Protein AF-A0A8H3QBR6-F1 (afdb_monomer_lite)

Structure (mmCIF, N/CA/C/O backbone):
data_AF-A0A8H3QBR6-F1
#
_entry.id   AF-A0A8H3QBR6-F1
#
loop_
_atom_site.group_PDB
_atom_site.id
_atom_site.type_symbol
_atom_site.label_atom_id
_atom_site.label_alt_id
_atom_site.label_comp_id
_atom_site.label_asym_id
_atom_site.label_entity_id
_atom_site.label_seq_id
_atom_site.pdbx_PDB_ins_code
_atom_site.Cartn_x
_atom_site.Cartn_y
_atom_site.Cartn_z
_atom_site.occupancy
_atom_site.B_iso_or_equiv
_atom_site.auth_seq_id
_atom_site.auth_comp_id
_atom_site.auth_asym_id
_atom_site.auth_atom_id
_atom_site.pdbx_PDB_model_num
ATOM 1 N N . MET A 1 1 ? -6.433 -36.106 26.233 1.00 42.03 1 MET A N 1
ATOM 2 C CA . MET A 1 1 ? -6.037 -35.364 25.011 1.00 42.03 1 MET A CA 1
ATOM 3 C C . MET A 1 1 ? -5.853 -33.899 25.382 1.00 42.03 1 MET A C 1
ATOM 5 O O . MET A 1 1 ? -6.768 -33.343 25.969 1.00 42.03 1 MET A O 1
ATOM 9 N N . LYS A 1 2 ? -4.685 -33.292 25.120 1.00 35.25 2 LYS A N 1
ATOM 10 C CA . LYS A 1 2 ? -4.469 -31.854 25.372 1.00 35.25 2 LYS A CA 1
ATOM 11 C C . LYS A 1 2 ? -5.246 -31.029 24.323 1.00 35.25 2 LYS A C 1
ATOM 13 O O . LYS A 1 2 ? -5.039 -31.299 23.138 1.00 35.25 2 LYS A O 1
ATOM 18 N N . PRO A 1 3 ? -6.096 -30.058 24.707 1.00 47.84 3 PRO A N 1
ATOM 19 C CA . PRO A 1 3 ? -6.925 -29.274 23.772 1.00 47.84 3 PRO A CA 1
ATOM 20 C C . PRO A 1 3 ? -6.110 -28.419 22.788 1.00 47.84 3 PRO A C 1
ATOM 22 O O . PRO A 1 3 ? -6.563 -28.087 21.699 1.00 47.84 3 PRO A O 1
ATOM 25 N N . GLU A 1 4 ? -4.867 -28.119 23.156 1.00 52.44 4 GLU A N 1
ATOM 26 C CA . GLU A 1 4 ? -3.963 -27.174 22.494 1.00 52.44 4 GLU A CA 1
ATOM 27 C C . GLU A 1 4 ? -3.587 -27.551 21.049 1.00 52.44 4 GLU A C 1
ATOM 29 O O . GLU A 1 4 ? -3.123 -26.701 20.294 1.00 52.44 4 GLU A O 1
ATOM 34 N N . ARG A 1 5 ? -3.780 -28.810 20.629 1.00 48.19 5 ARG A N 1
ATOM 35 C CA . ARG A 1 5 ? -3.284 -29.314 19.334 1.00 48.19 5 ARG A CA 1
ATOM 36 C C . ARG A 1 5 ? -4.227 -29.124 18.140 1.00 48.19 5 ARG A C 1
ATOM 38 O O . ARG A 1 5 ? -3.801 -29.408 17.027 1.00 48.19 5 ARG A O 1
ATOM 45 N N . ASN A 1 6 ? -5.456 -28.639 18.343 1.00 48.47 6 ASN A N 1
ATOM 46 C CA . ASN A 1 6 ? -6.459 -28.511 17.270 1.00 48.47 6 ASN A CA 1
ATOM 47 C C . ASN A 1 6 ? -6.945 -27.079 16.990 1.00 48.47 6 ASN A C 1
ATOM 49 O O . ASN A 1 6 ? -7.859 -26.893 16.188 1.00 48.47 6 ASN A O 1
ATOM 53 N N . HIS A 1 7 ? -6.342 -26.061 17.603 1.00 47.75 7 HIS A N 1
ATOM 54 C CA . HIS A 1 7 ? -6.677 -24.674 17.285 1.00 47.75 7 HIS A CA 1
ATOM 55 C C . HIS A 1 7 ? -6.044 -24.277 15.948 1.00 47.75 7 HIS A C 1
ATOM 57 O O . HIS A 1 7 ? -4.831 -24.413 15.760 1.00 47.75 7 HIS A O 1
ATOM 63 N N . LYS A 1 8 ? -6.842 -23.764 14.999 1.00 58.16 8 LYS A N 1
ATOM 64 C CA . LYS A 1 8 ? -6.269 -23.126 13.807 1.00 58.16 8 LYS A CA 1
ATOM 65 C C . LYS A 1 8 ? -5.420 -21.949 14.298 1.00 58.16 8 LYS A C 1
ATOM 67 O O . LYS A 1 8 ? -5.782 -21.292 15.266 1.00 58.16 8 LYS A O 1
ATOM 72 N N . LYS A 1 9 ? -4.290 -21.649 13.646 1.00 58.19 9 LYS A N 1
ATOM 73 C CA . LYS A 1 9 ? -3.346 -20.596 14.101 1.00 58.19 9 LYS A CA 1
ATOM 74 C C . LYS A 1 9 ? -4.013 -19.239 14.389 1.00 58.19 9 LYS A C 1
ATOM 76 O O . LYS A 1 9 ? -3.534 -18.496 15.238 1.00 58.19 9 LYS A O 1
ATOM 81 N N . LEU A 1 10 ? -5.112 -18.929 13.701 1.00 60.00 10 LEU A N 1
ATOM 82 C CA . LEU A 1 10 ? -5.892 -17.712 13.932 1.00 60.00 10 LEU A CA 1
ATOM 83 C C . LEU A 1 10 ? -6.787 -17.778 15.172 1.00 60.00 10 LEU A C 1
ATOM 85 O O . LEU A 1 10 ? -6.975 -16.751 15.809 1.00 60.00 10 LEU A O 1
ATOM 89 N N . ASP A 1 11 ? -7.261 -18.961 15.565 1.00 67.31 11 ASP A N 1
ATOM 90 C CA . ASP A 1 11 ? -8.023 -19.157 16.804 1.00 67.31 11 ASP A CA 1
ATOM 91 C C . ASP A 1 11 ? -7.141 -18.880 18.027 1.00 67.31 11 ASP A C 1
ATOM 93 O O . ASP A 1 11 ? -7.614 -18.351 19.028 1.00 67.31 11 ASP A O 1
ATOM 97 N N . LEU A 1 12 ? -5.841 -19.192 17.933 1.00 75.19 12 LEU A N 1
ATOM 98 C CA . LEU A 1 12 ? -4.874 -18.860 18.977 1.00 75.19 12 LEU A CA 1
ATOM 99 C C . LEU A 1 12 ? -4.624 -17.350 19.055 1.00 75.19 12 LEU A C 1
ATOM 101 O O . LEU A 1 12 ? -4.620 -16.801 20.151 1.00 75.19 12 LEU A O 1
ATOM 105 N N . LEU A 1 13 ? -4.431 -16.673 17.917 1.00 78.69 13 LEU A N 1
ATOM 106 C CA . LEU A 1 13 ? -4.248 -15.219 17.903 1.00 78.69 13 LEU A CA 1
ATOM 107 C C . LEU A 1 13 ? -5.490 -14.506 18.452 1.00 78.69 13 LEU A C 1
ATOM 109 O O . LEU A 1 13 ? -5.362 -13.639 19.307 1.00 78.69 13 LEU A O 1
ATOM 113 N N . GLU A 1 14 ? -6.685 -14.930 18.035 1.00 80.31 14 GLU A N 1
ATOM 114 C CA . GLU A 1 14 ? -7.957 -14.457 18.591 1.00 80.31 14 GLU A CA 1
ATOM 115 C C . GLU A 1 14 ? -8.065 -14.696 20.095 1.00 80.31 14 GLU A C 1
ATOM 117 O O . GLU A 1 14 ? -8.432 -13.788 20.839 1.00 80.31 14 GLU A O 1
ATOM 122 N N . PHE A 1 15 ? -7.718 -15.900 20.554 1.00 82.69 15 PHE A N 1
ATOM 123 C CA . PHE A 1 15 ? -7.734 -16.230 21.973 1.00 82.69 15 PHE A CA 1
ATOM 124 C C . PHE A 1 15 ? -6.792 -15.328 22.774 1.00 82.69 15 PHE A C 1
ATOM 126 O O . PHE A 1 15 ? -7.208 -14.765 23.782 1.00 82.69 15 PHE A O 1
ATOM 133 N N . LEU A 1 16 ? -5.545 -15.164 22.321 1.00 81.56 16 LEU A N 1
ATOM 134 C CA . LEU A 1 16 ? -4.541 -14.339 22.994 1.00 81.56 16 LEU A CA 1
ATOM 135 C C . LEU A 1 16 ? -4.975 -12.873 23.049 1.00 81.56 16 LEU A C 1
ATOM 137 O O . LEU A 1 16 ? -4.961 -12.266 24.115 1.00 81.56 16 LEU A O 1
ATOM 141 N N . ILE A 1 17 ? -5.427 -12.329 21.919 1.00 83.88 17 ILE A N 1
ATOM 142 C CA . ILE A 1 17 ? -5.929 -10.955 21.809 1.00 83.88 17 ILE A CA 1
ATOM 143 C C . ILE A 1 17 ? -7.139 -10.747 22.731 1.00 83.88 17 ILE A C 1
ATOM 145 O O . ILE A 1 17 ? -7.245 -9.712 23.382 1.00 83.88 17 ILE A O 1
ATOM 149 N N . GLY A 1 18 ? -8.033 -11.735 22.835 1.00 82.62 18 GLY A N 1
ATOM 150 C CA . GLY A 1 18 ? -9.210 -11.689 23.706 1.00 82.62 18 GLY A CA 1
ATOM 151 C C . GLY A 1 18 ? -8.908 -11.728 25.209 1.00 82.62 18 GLY A C 1
ATOM 152 O O . GLY A 1 18 ? -9.830 -11.573 26.008 1.00 82.62 18 GLY A O 1
ATOM 153 N N . LYS A 1 19 ? -7.650 -11.951 25.607 1.00 87.50 19 LYS A N 1
ATOM 154 C CA . LYS A 1 19 ? -7.192 -11.929 27.006 1.00 87.50 19 LYS A CA 1
ATOM 155 C C . LYS A 1 19 ? -6.421 -10.663 27.381 1.00 87.50 19 LYS A C 1
ATOM 157 O O . LYS A 1 19 ? -6.006 -10.550 28.528 1.00 87.50 19 LYS A O 1
ATOM 162 N N . ILE A 1 20 ? -6.221 -9.744 26.440 1.00 89.12 20 ILE A N 1
ATOM 163 C CA . ILE A 1 20 ? -5.479 -8.499 26.646 1.00 89.12 20 ILE A CA 1
ATOM 164 C C . ILE A 1 20 ? -6.476 -7.344 26.772 1.00 89.12 20 ILE A C 1
ATOM 166 O O . ILE A 1 20 ? -7.367 -7.212 25.935 1.00 89.12 20 ILE A O 1
ATOM 170 N N . ASP A 1 21 ? -6.293 -6.484 27.777 1.00 85.81 21 ASP A N 1
ATOM 171 C CA . ASP A 1 21 ? -7.185 -5.344 28.041 1.00 85.81 21 ASP A CA 1
ATOM 172 C C . ASP A 1 21 ? -7.146 -4.292 26.917 1.00 85.81 21 ASP A C 1
ATOM 174 O O . ASP A 1 21 ? -8.185 -3.792 26.482 1.00 85.81 21 ASP A O 1
ATOM 178 N N . GLN A 1 22 ? -5.949 -4.003 26.391 1.00 88.94 22 GLN A N 1
ATOM 179 C CA . GLN A 1 22 ? -5.710 -3.070 25.281 1.00 88.94 22 GLN A CA 1
ATOM 180 C C . GLN A 1 22 ? -5.121 -3.803 24.060 1.00 88.94 22 GLN A C 1
ATOM 182 O O . GLN A 1 22 ? -3.926 -3.707 23.765 1.00 88.94 22 GLN A O 1
ATOM 187 N N . PRO A 1 23 ? -5.944 -4.574 23.327 1.00 88.94 23 PRO A N 1
ATOM 188 C CA . PRO A 1 23 ? -5.455 -5.503 22.312 1.00 88.94 23 PRO A CA 1
ATOM 189 C C . PRO A 1 23 ? -4.806 -4.822 21.102 1.00 88.94 23 PRO A C 1
ATOM 191 O O . PRO A 1 23 ? -3.885 -5.377 20.511 1.00 88.94 23 PRO A O 1
ATOM 194 N N . GLU A 1 24 ? -5.291 -3.645 20.695 1.00 88.50 24 GLU A N 1
ATOM 195 C CA . GLU A 1 24 ? -4.717 -2.909 19.560 1.00 88.50 24 GLU A CA 1
ATOM 196 C C . GLU A 1 24 ? -3.343 -2.316 19.898 1.00 88.50 24 GLU A C 1
ATOM 198 O O . GLU A 1 24 ? -2.425 -2.393 19.086 1.00 88.50 24 GLU A O 1
ATOM 203 N N . GLU A 1 25 ? -3.175 -1.788 21.111 1.00 90.19 25 GLU A N 1
ATOM 204 C CA . GLU A 1 25 ? -1.905 -1.227 21.583 1.00 90.19 25 GLU A CA 1
ATOM 205 C C . GLU A 1 25 ? -0.848 -2.322 21.744 1.00 90.19 25 GLU A C 1
ATOM 207 O O . GLU A 1 25 ? 0.256 -2.197 21.217 1.00 90.19 25 GLU A O 1
ATOM 212 N N . ALA A 1 26 ? -1.210 -3.447 22.371 1.00 90.88 26 ALA A N 1
ATOM 213 C CA . ALA A 1 26 ? -0.319 -4.599 22.492 1.00 90.88 26 ALA A CA 1
ATOM 214 C C . ALA A 1 26 ? 0.117 -5.135 21.120 1.00 90.88 26 ALA A C 1
ATOM 216 O O . ALA A 1 26 ? 1.287 -5.470 20.916 1.00 90.88 26 ALA A O 1
ATOM 217 N N . LEU A 1 27 ? -0.809 -5.179 20.158 1.00 92.81 27 LEU A N 1
ATOM 218 C CA . LEU A 1 27 ? -0.491 -5.570 18.793 1.00 92.81 27 LEU A CA 1
ATOM 219 C C . LEU A 1 27 ? 0.416 -4.545 18.101 1.00 92.81 27 LEU A C 1
ATOM 221 O O . LEU A 1 27 ? 1.357 -4.956 17.431 1.00 92.81 27 LEU A O 1
ATOM 225 N N . SER A 1 28 ? 0.185 -3.242 18.282 1.00 92.25 28 SER A N 1
ATOM 226 C CA . SER A 1 28 ? 1.068 -2.182 17.771 1.00 92.25 28 SER A CA 1
ATOM 227 C C . SER A 1 28 ? 2.504 -2.389 18.258 1.00 92.25 28 SER A C 1
ATOM 229 O O . SER A 1 28 ? 3.423 -2.430 17.442 1.00 92.25 28 SER A O 1
ATOM 231 N N . CYS A 1 29 ? 2.696 -2.627 19.560 1.00 91.25 29 CYS A N 1
ATOM 232 C CA . CYS A 1 29 ? 4.012 -2.908 20.140 1.00 91.25 29 CYS A CA 1
ATOM 233 C C . CYS A 1 29 ? 4.646 -4.180 19.552 1.00 91.25 29 CYS A C 1
ATOM 235 O O . CYS A 1 29 ? 5.837 -4.203 19.243 1.00 91.25 29 CYS A O 1
ATOM 237 N N . ALA A 1 30 ? 3.859 -5.242 19.352 1.00 92.00 30 ALA A N 1
ATOM 238 C CA . ALA A 1 30 ? 4.352 -6.469 18.728 1.00 92.00 30 ALA A CA 1
ATOM 239 C C . ALA A 1 30 ? 4.777 -6.238 17.265 1.00 92.00 30 ALA A C 1
ATOM 241 O O . ALA A 1 30 ? 5.830 -6.708 16.840 1.00 92.00 30 ALA A O 1
ATOM 242 N N . LEU A 1 31 ? 3.987 -5.493 16.490 1.00 94.38 31 LEU A N 1
ATOM 243 C CA . LEU A 1 31 ? 4.310 -5.139 15.106 1.00 94.38 31 LEU A CA 1
ATOM 244 C C . LEU A 1 31 ? 5.582 -4.282 15.025 1.00 94.38 31 LEU A C 1
ATOM 246 O O . LEU A 1 31 ? 6.405 -4.500 14.135 1.00 94.38 31 LEU A O 1
ATOM 250 N N . GLU A 1 32 ? 5.775 -3.354 15.962 1.00 93.19 32 GLU A N 1
ATOM 251 C CA . GLU A 1 32 ? 7.011 -2.573 16.093 1.00 93.19 32 GLU A CA 1
ATOM 252 C C . GLU A 1 32 ? 8.217 -3.467 16.398 1.00 93.19 32 GLU A C 1
ATOM 254 O O . GLU A 1 32 ? 9.235 -3.353 15.718 1.00 93.19 32 GLU A O 1
ATOM 259 N N . TYR A 1 33 ? 8.085 -4.422 17.324 1.00 92.75 33 TYR A N 1
ATOM 260 C CA . TYR A 1 33 ? 9.138 -5.397 17.633 1.00 92.75 33 TYR A CA 1
ATOM 261 C C . TYR A 1 33 ? 9.577 -6.206 16.399 1.00 92.75 33 TYR A C 1
ATOM 263 O O . TYR A 1 33 ? 10.768 -6.439 16.192 1.00 92.75 33 TYR A O 1
ATOM 271 N N . TYR A 1 34 ? 8.634 -6.586 15.531 1.00 91.94 34 TYR A N 1
ATOM 272 C CA . TYR A 1 34 ? 8.924 -7.270 14.264 1.00 91.94 34 TYR A CA 1
ATOM 273 C C . TYR A 1 34 ? 9.317 -6.325 13.113 1.00 91.94 34 TYR A C 1
ATOM 275 O O . TYR A 1 34 ? 9.456 -6.769 11.971 1.00 91.94 34 TYR A O 1
ATOM 283 N N . ASN A 1 35 ? 9.522 -5.032 13.382 1.00 91.50 35 ASN A N 1
ATOM 284 C CA . ASN A 1 35 ? 9.834 -4.001 12.390 1.00 91.50 35 ASN A CA 1
ATOM 285 C C . ASN A 1 35 ? 8.809 -3.924 11.241 1.00 91.50 35 ASN A C 1
ATOM 287 O O . ASN A 1 35 ? 9.171 -3.697 10.085 1.00 91.50 35 ASN A O 1
ATOM 291 N N . VAL A 1 36 ? 7.522 -4.124 11.528 1.00 93.31 36 VAL A N 1
ATOM 292 C CA . VAL A 1 36 ? 6.442 -3.962 10.545 1.00 93.31 36 VAL A CA 1
ATOM 293 C C . VAL A 1 36 ? 6.212 -2.463 10.334 1.00 93.31 36 VAL A C 1
ATOM 295 O O . VAL A 1 36 ? 5.493 -1.817 11.093 1.00 93.31 36 VAL A O 1
ATOM 298 N N . SER A 1 37 ? 6.878 -1.891 9.333 1.00 88.75 37 SER A N 1
ATOM 299 C CA . SER A 1 37 ? 6.744 -0.499 8.884 1.00 88.75 37 SER A CA 1
ATOM 300 C C . SER A 1 37 ? 7.519 -0.313 7.566 1.00 88.75 37 SER A C 1
ATOM 302 O O . SER A 1 37 ? 8.087 -1.270 7.036 1.00 88.75 37 SER A O 1
ATOM 304 N N . PHE A 1 38 ? 7.586 0.923 7.062 1.00 85.56 38 PHE A N 1
ATOM 305 C CA . PHE A 1 38 ? 8.625 1.322 6.108 1.00 85.56 38 PHE A CA 1
ATOM 306 C C . PHE A 1 38 ? 9.993 1.249 6.795 1.00 85.56 38 PHE A C 1
ATOM 308 O O . PHE A 1 38 ? 10.187 1.850 7.853 1.00 85.56 38 PHE A O 1
ATOM 315 N N . LYS A 1 39 ? 10.927 0.519 6.191 1.00 87.12 39 LYS A N 1
ATOM 316 C CA . LYS A 1 39 ? 12.314 0.342 6.636 1.00 87.12 39 LYS A CA 1
ATOM 317 C C . LYS A 1 39 ? 13.293 1.123 5.768 1.00 87.12 39 LYS A C 1
ATOM 319 O O . LYS A 1 39 ? 14.348 1.527 6.248 1.00 87.12 39 LYS A O 1
ATOM 324 N N . PHE A 1 40 ? 12.958 1.324 4.498 1.00 85.31 40 PHE A N 1
ATOM 325 C CA . PHE A 1 40 ? 13.821 1.968 3.522 1.00 85.31 40 PHE A CA 1
ATOM 326 C C . PHE A 1 40 ? 13.231 3.299 3.083 1.00 85.31 40 PHE A C 1
ATOM 328 O O . PHE A 1 40 ? 12.021 3.450 2.966 1.00 85.31 40 PHE A O 1
ATOM 335 N N . ASN A 1 41 ? 14.107 4.263 2.815 1.00 88.69 41 ASN A N 1
ATOM 336 C CA . ASN A 1 41 ? 13.727 5.482 2.120 1.00 88.69 41 ASN A CA 1
ATOM 337 C C . ASN A 1 41 ? 13.836 5.266 0.600 1.00 88.69 41 ASN A C 1
ATOM 339 O O . ASN A 1 41 ? 14.290 4.223 0.129 1.00 88.69 41 ASN A O 1
ATOM 343 N N . ILE A 1 42 ? 13.445 6.277 -0.174 1.00 85.19 42 ILE A N 1
ATOM 344 C CA . ILE A 1 42 ? 13.445 6.256 -1.649 1.00 85.19 42 ILE A CA 1
ATOM 345 C C . ILE A 1 42 ? 14.807 5.865 -2.241 1.00 85.19 42 ILE A C 1
ATOM 347 O O . ILE A 1 42 ? 14.869 5.182 -3.262 1.00 85.19 42 ILE A O 1
ATOM 351 N N . ASN A 1 43 ? 15.901 6.285 -1.605 1.00 85.88 43 ASN A N 1
ATOM 352 C CA . ASN A 1 43 ? 17.247 6.027 -2.104 1.00 85.88 43 ASN A CA 1
ATOM 353 C C . ASN A 1 43 ? 17.697 4.606 -1.748 1.00 85.88 43 ASN A C 1
ATOM 355 O O . ASN A 1 43 ? 18.317 3.926 -2.562 1.00 85.88 43 ASN A O 1
ATOM 359 N N . SER A 1 44 ? 17.367 4.134 -0.543 1.00 89.88 44 SER A N 1
ATOM 360 C CA . SER A 1 44 ? 17.814 2.830 -0.055 1.00 89.88 44 SER A CA 1
ATOM 361 C C . SER A 1 44 ? 16.950 1.657 -0.520 1.00 89.88 44 SER A C 1
ATOM 363 O O . SER A 1 44 ? 17.465 0.543 -0.605 1.00 89.88 44 SER A O 1
ATOM 365 N N . ILE A 1 45 ? 15.682 1.878 -0.888 1.00 89.19 45 ILE A N 1
ATOM 366 C CA . ILE A 1 45 ? 14.797 0.797 -1.355 1.00 89.19 45 ILE A CA 1
ATOM 367 C C . ILE A 1 45 ? 15.316 0.155 -2.650 1.00 89.19 45 ILE A C 1
ATOM 369 O O . ILE A 1 45 ? 15.314 -1.071 -2.761 1.00 89.19 45 ILE A O 1
ATOM 373 N N . LYS A 1 46 ? 15.863 0.958 -3.575 1.00 85.00 46 LYS A N 1
ATOM 374 C CA . LYS A 1 46 ? 16.453 0.485 -4.842 1.00 85.00 46 LYS A CA 1
ATOM 375 C C . LYS A 1 46 ? 17.689 -0.391 -4.610 1.00 85.00 46 LYS A C 1
ATOM 377 O O . LYS A 1 46 ? 17.837 -1.454 -5.206 1.00 85.00 46 LYS A O 1
ATOM 382 N N . ALA A 1 47 ? 18.544 0.011 -3.670 1.00 86.12 47 ALA A N 1
ATOM 383 C CA . ALA A 1 47 ? 19.778 -0.703 -3.337 1.00 86.12 47 ALA A CA 1
ATOM 384 C C . ALA A 1 47 ? 19.560 -1.960 -2.469 1.00 86.12 47 ALA A C 1
ATOM 386 O O . ALA A 1 47 ? 20.495 -2.731 -2.247 1.00 86.12 47 ALA A O 1
ATOM 387 N N . SER A 1 48 ? 18.353 -2.171 -1.939 1.00 85.38 48 SER A N 1
ATOM 388 C CA . SER A 1 48 ? 18.082 -3.291 -1.038 1.00 85.38 48 SER A CA 1
ATOM 389 C C . SER A 1 48 ? 18.077 -4.640 -1.775 1.00 85.38 48 SER A C 1
ATOM 391 O O . SER A 1 48 ? 17.532 -4.776 -2.873 1.00 85.38 48 SER A O 1
ATOM 393 N N . LYS A 1 49 ? 18.699 -5.653 -1.151 1.00 80.62 49 LYS A N 1
ATOM 394 C CA . LYS A 1 49 ? 18.921 -6.980 -1.756 1.00 80.62 49 LYS A CA 1
ATOM 395 C C . LYS A 1 49 ? 17.661 -7.840 -1.846 1.00 80.62 49 LYS A C 1
ATOM 397 O O . LYS A 1 49 ? 17.487 -8.547 -2.826 1.00 80.62 49 LYS A O 1
ATOM 402 N N . MET A 1 50 ? 16.818 -7.819 -0.817 1.00 80.56 50 MET A N 1
ATOM 403 C CA . MET A 1 50 ? 15.597 -8.622 -0.747 1.00 80.56 50 MET A CA 1
ATOM 404 C C . MET A 1 50 ? 14.576 -7.927 0.146 1.00 80.56 50 MET A C 1
ATOM 406 O O . MET A 1 50 ? 14.935 -7.427 1.217 1.00 80.56 50 MET A O 1
ATOM 410 N N . ARG A 1 51 ? 13.299 -7.965 -0.247 1.00 83.94 51 ARG A N 1
ATOM 411 C CA . ARG A 1 51 ? 12.197 -7.580 0.634 1.00 83.94 51 ARG A CA 1
ATOM 412 C C . ARG A 1 51 ? 11.066 -8.600 0.609 1.00 83.94 51 ARG A C 1
ATOM 414 O O . ARG A 1 51 ? 10.492 -8.903 -0.429 1.00 83.94 51 ARG A O 1
ATOM 421 N N . SER A 1 52 ? 10.724 -9.087 1.795 1.00 87.38 52 SER A N 1
ATOM 422 C CA . SER A 1 52 ? 9.507 -9.847 2.071 1.00 87.38 52 SER A CA 1
ATOM 423 C C . SER A 1 52 ? 8.691 -9.146 3.152 1.00 87.38 52 SER A C 1
ATOM 425 O O . SER A 1 52 ? 9.191 -8.238 3.824 1.00 87.38 52 SER A O 1
ATOM 427 N N . LEU A 1 53 ? 7.466 -9.626 3.373 1.00 92.88 53 LEU A N 1
ATOM 428 C CA . LEU A 1 53 ? 6.682 -9.276 4.557 1.00 92.88 53 LEU A CA 1
ATOM 429 C C . LEU A 1 53 ? 7.465 -9.601 5.835 1.00 92.88 53 LEU A C 1
ATOM 431 O O . LEU A 1 53 ? 8.178 -10.606 5.899 1.00 92.88 53 LEU A O 1
ATOM 435 N N . SER A 1 54 ? 7.338 -8.731 6.834 1.00 93.31 54 SER A N 1
ATOM 436 C CA . SER A 1 54 ? 8.053 -8.848 8.112 1.00 93.31 54 SER A CA 1
ATOM 437 C C . SER A 1 54 ? 7.490 -9.938 9.025 1.00 93.31 54 SER A C 1
ATOM 439 O O . SER A 1 54 ? 8.222 -10.515 9.824 1.00 93.31 54 SER A O 1
ATOM 441 N N . ILE A 1 55 ? 6.199 -10.244 8.896 1.00 92.56 55 ILE A N 1
ATOM 442 C CA . ILE A 1 55 ? 5.541 -11.348 9.601 1.00 92.56 55 ILE A CA 1
ATOM 443 C C . ILE A 1 55 ? 4.811 -12.251 8.605 1.00 92.56 55 ILE A C 1
ATOM 445 O O . ILE A 1 55 ? 4.801 -12.015 7.397 1.00 92.56 55 ILE A O 1
ATOM 449 N N . HIS A 1 56 ? 4.191 -13.319 9.102 1.00 90.94 56 HIS A N 1
ATOM 450 C CA . HIS A 1 56 ? 3.445 -14.233 8.249 1.00 90.94 56 HIS A CA 1
ATOM 451 C C . HIS A 1 56 ? 2.261 -13.517 7.570 1.00 90.94 56 HIS A C 1
ATOM 453 O O . HIS A 1 56 ? 1.480 -12.822 8.216 1.00 90.94 56 HIS A O 1
ATOM 459 N N . SER A 1 57 ? 2.080 -13.757 6.274 1.00 89.38 57 SER A N 1
ATOM 460 C CA . SER A 1 57 ? 1.042 -13.180 5.405 1.00 89.38 57 SER A CA 1
ATOM 461 C C . SER A 1 57 ? -0.382 -13.253 5.997 1.00 89.38 57 SER A C 1
ATOM 463 O O . SER A 1 57 ? -1.125 -12.274 5.987 1.00 89.38 57 SER A O 1
ATOM 465 N N . ASN A 1 58 ? -0.751 -14.383 6.611 1.00 88.81 58 ASN A N 1
ATOM 466 C CA . ASN A 1 58 ? -2.037 -14.537 7.319 1.00 88.81 58 ASN A CA 1
ATOM 467 C C . ASN A 1 58 ? -2.286 -13.508 8.432 1.00 88.81 58 ASN A C 1
ATOM 469 O O . ASN A 1 58 ? -3.444 -13.170 8.676 1.00 88.81 58 ASN A O 1
ATOM 473 N N . SER A 1 59 ? -1.241 -13.011 9.097 1.00 91.12 59 SER A N 1
ATOM 474 C CA . SER A 1 59 ? -1.388 -12.011 10.153 1.00 91.12 59 SER A CA 1
ATOM 475 C C . SER A 1 59 ? -1.931 -10.701 9.587 1.00 91.12 59 SER A C 1
ATOM 477 O O . SER A 1 59 ? -2.866 -10.149 10.151 1.00 91.12 59 SER A O 1
ATOM 479 N N . TYR A 1 60 ? -1.446 -10.250 8.425 1.00 93.94 60 TYR A N 1
ATOM 480 C CA . TYR A 1 60 ? -1.944 -9.031 7.774 1.00 93.94 60 TYR A CA 1
ATOM 481 C C . TYR A 1 60 ? -3.429 -9.138 7.411 1.00 93.94 60 TYR A C 1
ATOM 483 O O . TYR A 1 60 ? -4.195 -8.215 7.682 1.00 93.94 60 TYR A O 1
ATOM 491 N N . TYR A 1 61 ? -3.852 -10.279 6.850 1.00 90.12 61 TYR A N 1
ATOM 492 C CA . TYR A 1 61 ? -5.269 -10.541 6.567 1.00 90.12 61 TYR A CA 1
ATOM 493 C C . TYR A 1 61 ? -6.120 -10.448 7.829 1.00 90.12 61 TYR A C 1
ATOM 495 O O . TYR A 1 61 ? -7.166 -9.801 7.829 1.00 90.12 61 TYR A O 1
ATOM 503 N N . TRP A 1 62 ? -5.669 -11.096 8.901 1.00 90.19 62 TRP A N 1
ATOM 504 C CA . TRP A 1 62 ? -6.380 -11.087 10.167 1.00 90.19 62 TRP A CA 1
ATOM 505 C C . TRP A 1 62 ? -6.495 -9.669 10.741 1.00 90.19 62 TRP A C 1
ATOM 507 O O . TRP A 1 62 ? -7.597 -9.265 11.103 1.00 90.19 62 TRP A O 1
ATOM 517 N N . VAL A 1 63 ? -5.409 -8.884 10.725 1.00 93.31 63 VAL A N 1
ATOM 518 C CA . VAL A 1 63 ? -5.407 -7.489 11.199 1.00 93.31 63 VAL A CA 1
ATOM 519 C C . VAL A 1 63 ? -6.423 -6.641 10.437 1.00 93.31 63 VAL A C 1
ATOM 521 O O . VAL A 1 63 ? -7.275 -6.010 11.064 1.00 93.31 63 VAL A O 1
ATOM 524 N N . LEU A 1 64 ? -6.402 -6.688 9.098 1.00 93.38 64 LEU A N 1
ATOM 525 C CA . LEU A 1 64 ? -7.340 -5.927 8.269 1.00 93.38 64 LEU A CA 1
ATOM 526 C C . LEU A 1 64 ? -8.797 -6.281 8.586 1.00 93.38 64 LEU A C 1
ATOM 528 O O . LEU A 1 64 ? -9.635 -5.391 8.709 1.00 93.38 64 LEU A O 1
ATOM 532 N N . LYS A 1 65 ? -9.118 -7.573 8.716 1.00 90.25 65 LYS A N 1
ATOM 533 C CA . LYS A 1 65 ? -10.498 -8.007 8.975 1.00 90.25 65 LYS A CA 1
ATOM 534 C C . LYS A 1 65 ? -10.945 -7.730 10.413 1.00 90.25 65 LYS A C 1
ATOM 536 O O . LYS A 1 65 ? -12.119 -7.441 10.619 1.00 90.25 65 LYS A O 1
ATOM 541 N N . LYS A 1 66 ? -10.032 -7.803 11.386 1.00 89.44 66 LYS A N 1
ATOM 542 C CA . LYS A 1 66 ? -10.324 -7.589 12.809 1.00 89.44 66 LYS A CA 1
ATOM 543 C C . LYS A 1 66 ? -10.510 -6.115 13.157 1.00 89.44 66 LYS A C 1
ATOM 545 O O . LYS A 1 66 ? -11.453 -5.779 13.869 1.00 89.44 66 LYS A O 1
ATOM 550 N N . TYR A 1 67 ? -9.598 -5.261 12.696 1.00 91.06 67 TYR A N 1
ATOM 551 C CA . TYR A 1 67 ? -9.529 -3.856 13.113 1.00 91.06 67 TYR A CA 1
ATOM 552 C C . TYR A 1 67 ? -10.030 -2.878 12.045 1.00 91.06 67 TYR A C 1
ATOM 554 O O . TYR A 1 67 ? -10.319 -1.726 12.358 1.00 91.06 67 TYR A O 1
ATOM 562 N N . GLY A 1 68 ? -10.175 -3.321 10.795 1.00 92.06 68 GLY A N 1
ATOM 563 C CA . GLY A 1 68 ? -10.603 -2.468 9.691 1.00 92.06 68 GLY A CA 1
ATOM 564 C C . GLY A 1 68 ? -9.485 -1.569 9.144 1.00 92.06 68 GLY A C 1
ATOM 565 O O . GLY A 1 68 ? -8.393 -1.508 9.711 1.00 92.06 68 GLY A O 1
ATOM 566 N N . PRO A 1 69 ? -9.738 -0.872 8.022 1.00 91.88 69 PRO A N 1
ATOM 567 C CA . PRO A 1 69 ? -8.728 -0.094 7.294 1.00 91.88 69 PRO A CA 1
ATOM 568 C C . PRO A 1 69 ? -8.210 1.124 8.068 1.00 91.88 69 PRO A C 1
ATOM 570 O O . PRO A 1 69 ? -7.044 1.486 7.943 1.00 91.88 69 PRO A O 1
ATOM 573 N N . ASN A 1 70 ? -9.053 1.744 8.893 1.00 89.94 70 ASN A N 1
ATOM 574 C CA . ASN A 1 70 ? -8.714 2.998 9.565 1.00 89.94 70 ASN A CA 1
ATOM 575 C C . ASN A 1 70 ? -7.934 2.802 10.872 1.00 89.94 70 ASN A C 1
ATOM 577 O O . ASN A 1 70 ? -7.482 3.787 11.446 1.00 89.94 70 ASN A O 1
ATOM 581 N N . SER A 1 71 ? -7.737 1.568 11.341 1.00 93.12 71 SER A N 1
ATOM 582 C CA . SER A 1 71 ? -7.007 1.321 12.586 1.00 93.12 71 SER A CA 1
ATOM 583 C C . SER A 1 71 ? -5.508 1.599 12.445 1.00 93.12 71 SER A C 1
ATOM 585 O O . SER A 1 71 ? -4.921 1.456 11.364 1.00 93.12 71 SER A O 1
ATOM 587 N N . LYS A 1 72 ? -4.854 1.956 13.555 1.00 91.88 72 LYS A N 1
ATOM 588 C CA . LYS A 1 72 ? -3.421 2.285 13.552 1.00 91.88 72 LYS A CA 1
ATOM 589 C C . LYS A 1 72 ? -2.588 1.069 13.145 1.00 91.88 72 LYS A C 1
ATOM 591 O O . LYS A 1 72 ? -1.681 1.185 12.319 1.00 91.88 72 LYS A O 1
ATOM 596 N N . VAL A 1 73 ? -2.942 -0.103 13.672 1.00 94.38 73 VAL A N 1
ATOM 597 C CA . VAL A 1 73 ? -2.263 -1.376 13.383 1.00 94.38 73 VAL A CA 1
ATOM 598 C C . VAL A 1 73 ? -2.430 -1.811 11.926 1.00 94.38 73 VAL A C 1
ATOM 600 O O . VAL A 1 73 ? -1.464 -2.266 11.315 1.00 94.38 73 VAL A O 1
ATOM 603 N N . THR A 1 74 ? -3.603 -1.607 11.315 1.00 95.94 74 THR A N 1
ATOM 604 C CA . THR A 1 74 ? -3.812 -1.928 9.894 1.00 95.94 74 THR A CA 1
ATOM 605 C C . THR A 1 74 ? -2.995 -1.000 9.004 1.00 95.94 74 THR A C 1
ATOM 607 O O . THR A 1 74 ? -2.342 -1.457 8.065 1.00 95.94 74 THR A O 1
ATOM 610 N N . GLN A 1 75 ? -2.961 0.295 9.316 1.00 93.94 75 GLN A N 1
ATOM 611 C CA . GLN A 1 75 ? -2.148 1.255 8.570 1.00 93.94 75 GLN A CA 1
ATOM 612 C C . GLN A 1 75 ? -0.644 0.985 8.726 1.00 93.94 75 GLN A C 1
ATOM 614 O O . GLN A 1 75 ? 0.117 1.162 7.774 1.00 93.94 75 GLN A O 1
ATOM 619 N N . GLN A 1 76 ? -0.197 0.529 9.899 1.00 95.00 76 GLN A N 1
ATOM 620 C CA . GLN A 1 76 ? 1.179 0.083 10.120 1.00 95.00 76 GLN A CA 1
ATOM 621 C C . GLN A 1 76 ? 1.512 -1.153 9.273 1.00 95.00 76 GLN A C 1
ATOM 623 O O . GLN A 1 76 ? 2.520 -1.153 8.566 1.00 95.00 76 GLN A O 1
ATOM 628 N N . CYS A 1 77 ? 0.636 -2.159 9.271 1.00 97.00 77 CYS A N 1
ATOM 629 C CA . CYS A 1 77 ? 0.731 -3.320 8.388 1.00 97.00 77 CYS A CA 1
ATOM 630 C C . CYS A 1 77 ? 0.829 -2.914 6.912 1.00 97.00 77 CYS A C 1
ATOM 632 O O . CYS A 1 77 ? 1.670 -3.442 6.182 1.00 97.00 77 CYS A O 1
ATOM 634 N N . PHE A 1 78 ? 0.012 -1.951 6.476 1.00 96.75 78 PHE A N 1
ATOM 635 C CA . PHE A 1 78 ? 0.002 -1.506 5.086 1.00 96.75 78 PHE A CA 1
ATOM 636 C C . PHE A 1 78 ? 1.329 -0.883 4.645 1.00 96.75 78 PHE A C 1
ATOM 638 O O . PHE A 1 78 ? 1.740 -1.106 3.512 1.00 96.75 78 PHE A O 1
ATOM 645 N N . LYS A 1 79 ? 2.045 -0.176 5.530 1.00 95.69 79 LYS A N 1
ATOM 646 C CA . LYS A 1 79 ? 3.385 0.359 5.219 1.00 95.69 79 LYS A CA 1
ATOM 647 C C . LYS A 1 79 ? 4.357 -0.745 4.792 1.00 95.69 79 LYS A C 1
ATOM 649 O O . LYS A 1 79 ? 5.039 -0.606 3.784 1.00 95.69 79 LYS A O 1
ATOM 654 N N . ASP A 1 80 ? 4.386 -1.848 5.535 1.00 96.25 80 ASP A N 1
ATOM 655 C CA . ASP A 1 80 ? 5.266 -2.990 5.261 1.00 96.25 80 ASP A CA 1
ATOM 656 C C . ASP A 1 80 ? 4.878 -3.727 3.963 1.00 96.25 80 ASP A C 1
ATOM 658 O O . ASP A 1 80 ? 5.746 -4.122 3.179 1.00 96.25 80 ASP A O 1
ATOM 662 N N . ILE A 1 81 ? 3.570 -3.861 3.705 1.00 97.19 81 ILE A N 1
ATOM 663 C CA . ILE A 1 81 ? 3.033 -4.452 2.469 1.00 97.19 81 ILE A CA 1
ATOM 664 C C . ILE A 1 81 ? 3.382 -3.582 1.259 1.00 97.19 81 ILE A C 1
ATOM 666 O O . ILE A 1 81 ? 3.897 -4.091 0.264 1.00 97.19 81 ILE A O 1
ATOM 670 N N . LEU A 1 82 ? 3.103 -2.279 1.346 1.00 97.00 82 LEU A N 1
ATOM 671 C CA . LEU A 1 82 ? 3.334 -1.318 0.275 1.00 97.00 82 LEU A CA 1
ATOM 672 C C . LEU A 1 82 ? 4.824 -1.250 -0.070 1.00 97.00 82 LEU A C 1
ATOM 674 O O . LEU A 1 82 ? 5.173 -1.381 -1.240 1.00 97.00 82 LEU A O 1
ATOM 678 N N . GLU A 1 83 ? 5.706 -1.146 0.931 1.00 95.62 83 GLU A N 1
ATOM 679 C CA . GLU A 1 83 ? 7.155 -1.189 0.709 1.00 95.62 83 GLU A CA 1
ATOM 680 C C . GLU A 1 83 ? 7.585 -2.467 -0.024 1.00 95.62 83 GLU A C 1
ATOM 682 O O . GLU A 1 83 ? 8.340 -2.398 -0.992 1.00 95.62 83 GLU A O 1
ATOM 687 N N . SER A 1 84 ? 7.070 -3.628 0.393 1.00 95.81 84 SER A N 1
ATOM 688 C CA . SER A 1 84 ? 7.380 -4.908 -0.254 1.00 95.81 84 SER A CA 1
ATOM 689 C C . SER A 1 84 ? 6.884 -4.956 -1.703 1.00 95.81 84 SER A C 1
ATOM 691 O O . SER A 1 84 ? 7.602 -5.429 -2.582 1.00 95.81 84 SER A O 1
ATOM 693 N N . ARG A 1 85 ? 5.681 -4.435 -1.981 1.00 96.50 85 ARG A N 1
ATOM 694 C CA . ARG A 1 85 ? 5.104 -4.408 -3.334 1.00 96.50 85 ARG A CA 1
ATOM 695 C C . ARG A 1 85 ? 5.855 -3.464 -4.273 1.00 96.50 85 ARG A C 1
ATOM 697 O O . ARG A 1 85 ? 6.043 -3.811 -5.438 1.00 96.50 85 ARG A O 1
ATOM 704 N N . ILE A 1 86 ? 6.287 -2.307 -3.770 1.00 96.00 86 ILE A N 1
ATOM 705 C CA . ILE A 1 86 ? 7.132 -1.366 -4.515 1.00 96.00 86 ILE A CA 1
ATOM 706 C C . ILE A 1 86 ? 8.500 -1.986 -4.780 1.00 96.00 86 ILE A C 1
ATOM 708 O O . ILE A 1 86 ? 8.978 -1.913 -5.902 1.00 96.00 86 ILE A O 1
ATOM 712 N N . TRP A 1 87 ? 9.121 -2.627 -3.786 1.00 95.50 87 TRP A N 1
ATOM 713 C CA . TRP A 1 87 ? 10.416 -3.279 -3.987 1.00 95.50 87 TRP A CA 1
ATOM 714 C C . TRP A 1 87 ? 10.364 -4.333 -5.098 1.00 95.50 87 TRP A C 1
ATOM 716 O O . TRP A 1 87 ? 11.237 -4.338 -5.961 1.00 95.50 87 TRP A O 1
ATOM 726 N N . ILE A 1 88 ? 9.321 -5.175 -5.110 1.00 95.31 88 ILE A N 1
ATOM 727 C CA . ILE A 1 88 ? 9.093 -6.146 -6.190 1.00 95.31 88 ILE A CA 1
ATOM 728 C C . ILE A 1 88 ? 9.088 -5.436 -7.542 1.00 95.31 88 ILE A C 1
ATOM 730 O O . ILE A 1 88 ? 9.815 -5.839 -8.442 1.00 95.31 88 ILE A O 1
ATOM 734 N N . GLU A 1 89 ? 8.302 -4.367 -7.668 1.00 95.12 89 GLU A N 1
ATOM 735 C CA . GLU A 1 89 ? 8.181 -3.626 -8.922 1.00 95.12 89 GLU A CA 1
ATOM 736 C C . GLU A 1 89 ? 9.512 -3.045 -9.388 1.00 95.12 89 GLU A C 1
ATOM 738 O O . GLU A 1 89 ? 9.899 -3.243 -10.532 1.00 95.12 89 GLU A O 1
ATOM 743 N N . LEU A 1 90 ? 10.251 -2.403 -8.484 1.00 94.12 90 LEU A N 1
ATOM 744 C CA . LEU A 1 90 ? 11.557 -1.833 -8.800 1.00 94.12 90 LEU A CA 1
ATOM 745 C C . LEU A 1 90 ? 12.532 -2.903 -9.311 1.00 94.12 90 LEU A C 1
ATOM 747 O O . LEU A 1 90 ? 13.295 -2.645 -10.236 1.00 94.12 90 LEU A O 1
ATOM 751 N N . LYS A 1 91 ? 12.493 -4.123 -8.758 1.00 92.94 91 LYS A N 1
ATOM 752 C CA . LYS A 1 91 ? 13.351 -5.223 -9.224 1.00 92.94 91 LYS A CA 1
ATOM 753 C C . LYS A 1 91 ? 12.951 -5.789 -10.577 1.00 92.94 91 LYS A C 1
ATOM 755 O O . LYS A 1 91 ? 13.839 -6.171 -11.338 1.00 92.94 91 LYS A O 1
ATOM 760 N N . LEU A 1 92 ? 11.658 -5.810 -10.885 1.00 92.81 92 LEU A N 1
ATOM 761 C CA . LEU A 1 92 ? 11.165 -6.193 -12.208 1.00 92.81 92 LEU A CA 1
ATOM 762 C C . LEU A 1 92 ? 11.514 -5.129 -13.261 1.00 92.81 92 LEU A C 1
ATOM 764 O O . LEU A 1 92 ? 11.937 -5.474 -14.359 1.00 92.81 92 LEU A O 1
ATOM 768 N N . GLN A 1 93 ? 11.424 -3.841 -12.912 1.00 91.75 93 GLN A N 1
ATOM 769 C CA . GLN A 1 93 ? 11.841 -2.735 -13.783 1.00 91.75 93 GLN A CA 1
ATOM 770 C C . GLN A 1 93 ? 13.349 -2.746 -14.073 1.00 91.75 93 GLN A C 1
ATOM 772 O O . GLN A 1 93 ? 13.760 -2.497 -15.204 1.00 91.75 93 GLN A O 1
ATOM 777 N N . GLU A 1 94 ? 14.179 -3.032 -13.062 1.00 90.38 94 GLU A N 1
ATOM 778 C CA . GLU A 1 94 ? 15.638 -3.141 -13.209 1.00 90.38 94 GLU A CA 1
ATOM 779 C C . GLU A 1 94 ? 16.053 -4.326 -14.099 1.00 90.38 94 GLU A C 1
ATOM 781 O O . GLU A 1 94 ? 17.117 -4.276 -14.714 1.00 90.38 94 GLU A O 1
ATOM 786 N N . ASN A 1 95 ? 15.220 -5.371 -14.195 1.00 88.69 95 ASN A N 1
ATOM 787 C CA . ASN A 1 95 ? 15.520 -6.597 -14.939 1.00 88.69 95 ASN A CA 1
ATOM 788 C C . ASN A 1 95 ? 14.361 -6.988 -15.878 1.00 88.69 95 ASN A C 1
ATOM 790 O O . ASN A 1 95 ? 13.625 -7.940 -15.591 1.00 88.69 95 ASN A O 1
ATOM 794 N N . PRO A 1 96 ? 14.189 -6.279 -17.012 1.00 86.75 96 PRO A N 1
ATOM 795 C CA . PRO A 1 96 ? 13.122 -6.572 -17.962 1.00 86.75 96 PRO A CA 1
ATOM 796 C C . PRO A 1 96 ? 13.164 -8.026 -18.453 1.00 86.75 96 PRO A C 1
ATOM 798 O O . PRO A 1 96 ? 14.219 -8.531 -18.837 1.00 86.75 96 PRO A O 1
ATOM 801 N N . GLY A 1 97 ? 12.005 -8.690 -18.478 1.00 84.88 97 GLY A N 1
ATOM 802 C CA . GLY A 1 97 ? 11.860 -10.077 -18.942 1.00 84.88 97 GLY A CA 1
ATOM 803 C C . GLY A 1 97 ? 11.932 -11.142 -17.843 1.00 84.88 97 GLY A C 1
ATOM 804 O O . GLY A 1 97 ? 11.778 -12.325 -18.143 1.00 84.88 97 GLY A O 1
ATOM 805 N N . ILE A 1 98 ? 12.133 -10.744 -16.585 1.00 88.81 98 ILE A N 1
ATOM 806 C CA . ILE A 1 98 ? 11.974 -11.622 -15.424 1.00 88.81 98 ILE A CA 1
ATOM 807 C C . ILE A 1 98 ? 10.571 -11.415 -14.835 1.00 88.81 98 ILE A C 1
ATOM 809 O O . ILE A 1 98 ? 10.150 -10.281 -14.643 1.00 88.81 98 ILE A O 1
ATOM 813 N N . ASP A 1 99 ? 9.867 -12.501 -14.503 1.00 87.56 99 ASP A N 1
ATOM 814 C CA . ASP A 1 99 ? 8.518 -12.445 -13.905 1.00 87.56 99 ASP A CA 1
ATOM 815 C C . ASP A 1 99 ? 8.527 -12.440 -12.361 1.00 87.56 99 ASP A C 1
ATOM 817 O O . ASP A 1 99 ? 7.500 -12.227 -11.713 1.00 87.56 99 ASP A O 1
ATOM 821 N N . LEU A 1 100 ? 9.679 -12.727 -11.750 1.00 90.25 100 LEU A N 1
ATOM 822 C CA . LEU A 1 100 ? 9.855 -12.911 -10.311 1.00 90.25 100 LEU A CA 1
ATOM 823 C C . LEU A 1 100 ? 11.240 -12.409 -9.865 1.00 90.25 100 LEU A C 1
ATOM 825 O O . LEU A 1 100 ? 12.234 -12.929 -10.364 1.00 90.25 100 LEU A O 1
ATOM 829 N N . PRO A 1 101 ? 11.345 -11.467 -8.908 1.00 90.00 101 PRO A N 1
ATOM 830 C CA . PRO A 1 101 ? 12.641 -11.006 -8.417 1.00 90.00 101 PRO A CA 1
ATOM 831 C C . PRO A 1 101 ? 13.498 -12.141 -7.849 1.00 90.00 101 PRO A C 1
ATOM 833 O O . PRO A 1 101 ? 12.982 -13.046 -7.181 1.00 90.00 101 PRO A O 1
ATOM 836 N N . ASP A 1 102 ? 14.814 -12.038 -8.033 1.00 82.94 102 ASP A N 1
ATOM 837 C CA . ASP A 1 102 ? 15.767 -12.988 -7.466 1.00 82.94 102 ASP A CA 1
ATOM 838 C C . ASP A 1 102 ? 15.575 -13.137 -5.950 1.00 82.94 102 ASP A C 1
ATOM 840 O O . ASP A 1 102 ? 15.303 -12.179 -5.221 1.00 82.94 102 ASP A O 1
ATOM 844 N N . HIS A 1 103 ? 15.717 -14.373 -5.467 1.00 81.31 103 HIS A N 1
ATOM 845 C CA . HIS A 1 103 ? 15.563 -14.757 -4.058 1.00 81.31 103 HIS A CA 1
ATOM 846 C C . HIS A 1 103 ? 14.151 -14.604 -3.464 1.00 81.31 103 HIS A C 1
ATOM 848 O O . HIS A 1 103 ? 13.945 -14.967 -2.303 1.00 81.31 103 HIS A O 1
ATOM 854 N N . LEU A 1 104 ? 13.156 -14.152 -4.235 1.00 90.75 104 LEU A N 1
ATOM 855 C CA . LEU A 1 104 ? 11.758 -14.181 -3.821 1.00 90.75 104 LEU A CA 1
ATOM 856 C C . LEU A 1 104 ? 11.090 -15.458 -4.339 1.00 90.75 104 LEU A C 1
ATOM 858 O O . LEU A 1 104 ? 11.107 -15.747 -5.529 1.00 90.75 104 LEU A O 1
ATOM 862 N N . SER A 1 105 ? 10.469 -16.243 -3.458 1.00 91.56 105 SER A N 1
ATOM 863 C CA . SER A 1 105 ? 9.702 -17.408 -3.908 1.00 91.56 105 SER A CA 1
ATOM 864 C C . SER A 1 105 ? 8.387 -16.978 -4.567 1.00 91.56 105 SER A C 1
ATOM 866 O O . SER A 1 105 ? 7.775 -15.988 -4.160 1.00 91.56 105 SER A O 1
ATOM 868 N N . LYS A 1 106 ? 7.884 -17.770 -5.524 1.00 92.25 106 LYS A N 1
ATOM 869 C CA . LYS A 1 106 ? 6.574 -17.529 -6.161 1.00 92.25 106 LYS A CA 1
ATOM 870 C C . LYS A 1 106 ? 5.440 -17.416 -5.134 1.00 92.25 106 LYS A C 1
ATOM 872 O O . LYS A 1 106 ? 4.558 -16.574 -5.268 1.00 92.25 106 LYS A O 1
ATOM 877 N N . ALA A 1 107 ? 5.490 -18.220 -4.071 1.00 90.88 107 ALA A N 1
ATOM 878 C CA . ALA A 1 107 ? 4.519 -18.159 -2.980 1.00 90.88 107 ALA A CA 1
ATOM 879 C C . ALA A 1 107 ? 4.584 -16.826 -2.212 1.00 90.88 107 ALA A C 1
ATOM 881 O O . ALA A 1 107 ? 3.543 -16.242 -1.911 1.00 90.88 107 ALA A O 1
ATOM 882 N N . ALA A 1 108 ? 5.790 -16.322 -1.920 1.00 91.81 108 ALA A N 1
ATOM 883 C CA . ALA A 1 108 ? 5.969 -15.031 -1.262 1.00 91.81 108 ALA A CA 1
ATOM 884 C C . ALA A 1 108 ? 5.495 -13.879 -2.159 1.00 91.81 108 ALA A C 1
ATOM 886 O O . ALA A 1 108 ? 4.723 -13.038 -1.699 1.00 91.81 108 ALA A O 1
ATOM 887 N N . PHE A 1 109 ? 5.870 -13.897 -3.440 1.00 94.56 109 PHE A N 1
ATOM 888 C CA . PHE A 1 109 ? 5.401 -12.943 -4.446 1.00 94.56 109 PHE A CA 1
ATOM 889 C C . PHE A 1 109 ? 3.871 -12.898 -4.519 1.00 94.56 109 PHE A C 1
ATOM 891 O O . PHE A 1 109 ? 3.275 -11.851 -4.262 1.00 94.56 109 PHE A O 1
ATOM 898 N N . ASN A 1 110 ? 3.225 -14.049 -4.738 1.00 94.31 110 ASN A N 1
ATOM 899 C CA . ASN A 1 110 ? 1.766 -14.144 -4.788 1.00 94.31 110 ASN A CA 1
ATOM 900 C C . ASN A 1 110 ? 1.119 -13.638 -3.496 1.00 94.31 110 ASN A C 1
ATOM 902 O O . ASN A 1 110 ? 0.104 -12.947 -3.545 1.00 94.31 110 ASN A O 1
ATOM 906 N N . SER A 1 111 ? 1.701 -13.957 -2.334 1.00 93.62 111 SER A N 1
ATOM 907 C CA . SER A 1 111 ? 1.176 -13.501 -1.045 1.00 93.62 111 SER A CA 1
ATOM 908 C C . SER A 1 111 ? 1.226 -11.981 -0.901 1.00 93.62 111 SER A C 1
ATOM 910 O O . SER A 1 111 ? 0.243 -11.390 -0.458 1.00 93.62 111 SER A O 1
ATOM 912 N N . ILE A 1 112 ? 2.325 -11.343 -1.318 1.00 95.69 112 ILE A N 1
ATOM 913 C CA . ILE A 1 112 ? 2.508 -9.892 -1.223 1.00 95.69 112 ILE A CA 1
ATOM 914 C C . ILE A 1 112 ? 1.508 -9.190 -2.138 1.00 95.69 112 ILE A C 1
ATOM 916 O O . ILE A 1 112 ? 0.764 -8.330 -1.668 1.00 95.69 112 ILE A O 1
ATOM 920 N N . CYS A 1 113 ? 1.432 -9.591 -3.409 1.00 95.62 113 CYS A N 1
ATOM 921 C CA . CYS A 1 113 ? 0.511 -8.979 -4.366 1.00 95.62 113 CYS A CA 1
ATOM 922 C C . CYS A 1 113 ? -0.957 -9.221 -3.971 1.00 95.62 113 CYS A C 1
ATOM 924 O O . CYS A 1 113 ? -1.773 -8.299 -3.979 1.00 95.62 113 CYS A O 1
ATOM 926 N N . SER A 1 114 ? -1.289 -10.435 -3.514 1.00 94.94 114 SER A N 1
ATOM 927 C CA . SER A 1 114 ? -2.635 -10.774 -3.035 1.00 94.94 114 SER A CA 1
ATOM 928 C C . SER A 1 114 ? -3.054 -9.955 -1.810 1.00 94.94 114 SER A C 1
ATOM 930 O O . SER A 1 114 ? -4.202 -9.512 -1.727 1.00 94.94 114 SER A O 1
ATOM 932 N N . ILE A 1 115 ? -2.155 -9.772 -0.836 1.00 95.56 115 ILE A N 1
ATOM 933 C CA . ILE A 1 115 ? -2.426 -8.982 0.374 1.00 95.56 115 ILE A CA 1
ATOM 934 C C . ILE A 1 115 ? -2.561 -7.508 0.030 1.00 95.56 115 ILE A C 1
ATOM 936 O O . ILE A 1 115 ? -3.481 -6.858 0.521 1.00 95.56 115 ILE A O 1
ATOM 940 N N . TYR A 1 116 ? -1.675 -6.995 -0.820 1.00 97.00 116 TYR A N 1
ATOM 941 C CA . TYR A 1 116 ? -1.714 -5.615 -1.275 1.00 97.00 116 TYR A CA 1
ATOM 942 C C . TYR A 1 116 ? -3.094 -5.249 -1.829 1.00 97.00 116 TYR A C 1
ATOM 944 O O . TYR A 1 116 ? -3.752 -4.341 -1.317 1.00 97.00 116 TYR A O 1
ATOM 952 N N . LEU A 1 117 ? -3.580 -6.030 -2.798 1.00 95.56 117 LEU A N 1
ATOM 953 C CA . LEU A 1 117 ? -4.891 -5.799 -3.396 1.00 95.56 117 LEU A CA 1
ATOM 954 C C . LEU A 1 117 ? -6.036 -5.967 -2.393 1.00 95.56 117 LEU A C 1
ATOM 956 O O . LEU A 1 117 ? -7.020 -5.235 -2.473 1.00 95.56 117 LEU A O 1
ATOM 960 N N . GLU A 1 118 ? -5.921 -6.877 -1.421 1.00 94.25 118 GLU A N 1
ATOM 961 C CA . GLU A 1 118 ? -6.932 -7.005 -0.366 1.00 94.25 118 GLU A CA 1
ATOM 962 C C . GLU A 1 118 ? -7.016 -5.740 0.497 1.00 94.25 118 GLU A C 1
ATOM 964 O O . GLU A 1 118 ? -8.116 -5.282 0.807 1.00 94.25 118 GLU A O 1
ATOM 969 N N . PHE A 1 119 ? -5.876 -5.154 0.867 1.00 95.62 119 PHE A N 1
ATOM 970 C CA . PHE A 1 119 ? -5.832 -3.911 1.637 1.00 95.62 119 PHE A CA 1
ATOM 971 C C . PHE A 1 119 ? -6.402 -2.734 0.838 1.00 95.62 119 PHE A C 1
ATOM 973 O O . PHE A 1 119 ? -7.191 -1.955 1.376 1.00 95.62 119 PHE A O 1
ATOM 980 N N . CYS A 1 120 ? -6.087 -2.641 -0.456 1.00 94.81 120 CYS A N 1
ATOM 981 C CA . CYS A 1 120 ? -6.680 -1.639 -1.340 1.00 94.81 120 CYS A CA 1
ATOM 982 C C . CYS A 1 120 ? -8.200 -1.817 -1.475 1.00 94.81 120 CYS A C 1
ATOM 984 O O . CYS A 1 120 ? -8.951 -0.852 -1.335 1.00 94.81 120 CYS A O 1
ATOM 986 N N . ASN A 1 121 ? -8.675 -3.053 -1.657 1.00 92.75 121 ASN A N 1
ATOM 987 C CA . ASN A 1 121 ? -10.104 -3.375 -1.697 1.00 92.75 121 ASN A CA 1
ATOM 988 C C . ASN A 1 121 ? -10.803 -3.105 -0.358 1.00 92.75 121 ASN A C 1
ATOM 990 O O . ASN A 1 121 ? -11.981 -2.746 -0.330 1.00 92.75 121 ASN A O 1
ATOM 994 N N . GLY A 1 122 ? -10.065 -3.227 0.747 1.00 91.00 122 GLY A N 1
ATOM 995 C CA . GLY A 1 122 ? -10.470 -2.813 2.086 1.00 91.00 122 GLY A CA 1
ATOM 996 C C . GLY A 1 122 ? -10.550 -1.297 2.284 1.00 91.00 122 GLY A C 1
ATOM 997 O O . GLY A 1 122 ? -10.940 -0.880 3.367 1.00 91.00 122 GLY A O 1
ATOM 998 N N . LYS A 1 123 ? -10.235 -0.486 1.260 1.00 91.19 123 LYS A N 1
ATOM 999 C CA . LYS A 1 123 ? -10.246 0.988 1.277 1.00 91.19 123 LYS A CA 1
ATOM 1000 C C . LYS A 1 123 ? -9.254 1.582 2.275 1.00 91.19 123 LYS A C 1
ATOM 1002 O O . LYS A 1 123 ? -9.586 2.507 3.012 1.00 91.19 123 LYS A O 1
ATOM 1007 N N . ILE A 1 124 ? -8.036 1.039 2.310 1.00 91.19 124 ILE A N 1
ATOM 1008 C CA . ILE A 1 124 ? -6.955 1.633 3.099 1.00 91.19 124 ILE A CA 1
ATOM 1009 C C . ILE A 1 124 ? -6.748 3.109 2.692 1.00 91.19 124 ILE A C 1
ATOM 1011 O O . ILE A 1 124 ? -6.653 3.392 1.491 1.00 91.19 124 ILE A O 1
ATOM 1015 N N . PRO A 1 125 ? -6.695 4.060 3.644 1.00 88.62 125 PRO A N 1
ATOM 1016 C CA . PRO A 1 125 ? -6.474 5.462 3.310 1.00 88.62 125 PRO A CA 1
ATOM 1017 C C . PRO A 1 125 ? -5.104 5.680 2.660 1.00 88.62 125 PRO A C 1
ATOM 1019 O O . PRO A 1 125 ? -4.087 5.158 3.129 1.00 88.62 125 PRO A O 1
ATOM 1022 N N . LEU A 1 126 ? -5.068 6.476 1.589 1.00 90.88 126 LEU A N 1
ATOM 1023 C CA . LEU A 1 126 ? -3.812 6.925 0.995 1.00 90.88 126 LEU A CA 1
ATOM 1024 C C . LEU A 1 126 ? -3.188 7.999 1.892 1.00 90.88 126 LEU A C 1
ATOM 1026 O O . LEU A 1 126 ? -3.850 8.976 2.227 1.00 90.88 126 LEU A O 1
ATOM 1030 N N . LYS A 1 127 ? -1.905 7.837 2.227 1.00 90.38 127 LYS A N 1
ATOM 1031 C CA . LYS A 1 127 ? -1.150 8.797 3.037 1.00 90.38 127 LYS A CA 1
ATOM 1032 C C . LYS A 1 127 ? -0.114 9.563 2.240 1.00 90.38 127 LYS A C 1
ATOM 1034 O O . LYS A 1 127 ? 0.483 9.043 1.291 1.00 90.38 127 LYS A O 1
ATOM 1039 N N . SER A 1 128 ? 0.188 10.779 2.691 1.00 90.31 128 SER A N 1
ATOM 1040 C CA . SER A 1 128 ? 1.135 11.666 2.005 1.00 90.31 128 SER A CA 1
ATOM 1041 C C . SER A 1 128 ? 2.556 11.096 1.931 1.00 90.31 128 SER A C 1
ATOM 1043 O O . SER A 1 128 ? 3.320 11.423 1.017 1.00 90.31 128 SER A O 1
ATOM 1045 N N . ASN A 1 129 ? 2.946 10.246 2.881 1.00 90.38 129 ASN A N 1
ATOM 1046 C CA . ASN A 1 129 ? 4.262 9.608 2.921 1.00 90.38 129 ASN A CA 1
ATOM 1047 C C . ASN A 1 129 ? 4.405 8.416 1.959 1.00 90.38 129 ASN A C 1
ATOM 1049 O O . ASN A 1 129 ? 5.522 7.941 1.776 1.00 90.38 129 ASN A O 1
ATOM 1053 N N . TYR A 1 130 ? 3.326 7.966 1.316 1.00 93.12 130 TYR A N 1
ATOM 1054 C CA . TYR A 1 130 ? 3.369 6.912 0.296 1.00 93.12 130 TYR A CA 1
ATOM 1055 C C . TYR A 1 130 ? 3.747 7.467 -1.080 1.00 93.12 130 TYR A C 1
ATOM 1057 O O . TYR A 1 130 ? 4.460 6.808 -1.838 1.00 93.12 130 TYR A O 1
ATOM 1065 N N . LEU A 1 131 ? 3.327 8.704 -1.383 1.00 93.00 131 LEU A N 1
ATOM 1066 C CA . LEU A 1 131 ? 3.528 9.341 -2.689 1.00 93.00 131 LEU A CA 1
ATOM 1067 C C . LEU A 1 131 ? 4.968 9.292 -3.209 1.00 93.00 131 LEU A C 1
ATOM 1069 O O . LEU A 1 131 ? 5.144 8.982 -4.384 1.00 93.00 131 LEU A O 1
ATOM 1073 N N . PRO A 1 132 ? 6.013 9.557 -2.400 1.00 92.50 132 PRO A N 1
ATOM 1074 C CA . PRO A 1 132 ? 7.373 9.541 -2.921 1.00 92.50 132 PRO A CA 1
ATOM 1075 C C . PRO A 1 132 ? 7.804 8.175 -3.468 1.00 92.50 132 PRO A C 1
ATOM 1077 O O . PRO A 1 132 ? 8.625 8.128 -4.375 1.00 92.50 132 PRO A O 1
ATOM 1080 N N . TYR A 1 133 ? 7.232 7.080 -2.958 1.00 94.44 133 TYR A N 1
ATOM 1081 C CA . TYR A 1 133 ? 7.501 5.740 -3.470 1.00 94.44 133 TYR A CA 1
ATOM 1082 C C . TYR A 1 133 ? 6.630 5.387 -4.680 1.00 94.44 133 TYR A C 1
ATOM 1084 O O . TYR A 1 133 ? 7.115 4.761 -5.616 1.00 94.44 133 TYR A O 1
ATOM 1092 N N . LEU A 1 134 ? 5.364 5.821 -4.695 1.00 94.88 134 LEU A N 1
ATOM 1093 C CA . LEU A 1 134 ? 4.455 5.603 -5.830 1.00 94.88 134 LEU A CA 1
ATOM 1094 C C . LEU A 1 134 ? 4.927 6.307 -7.110 1.00 94.88 134 LEU A C 1
ATOM 1096 O O . LEU A 1 134 ? 4.614 5.864 -8.206 1.00 94.88 134 LEU A O 1
ATOM 1100 N N . LYS A 1 135 ? 5.726 7.367 -6.984 1.00 94.38 135 LYS A N 1
ATOM 1101 C CA . LYS A 1 135 ? 6.370 8.043 -8.121 1.00 94.38 135 LYS A CA 1
ATOM 1102 C C . LYS A 1 135 ? 7.434 7.205 -8.820 1.00 94.38 135 LYS A C 1
ATOM 1104 O O . LYS A 1 135 ? 7.873 7.599 -9.893 1.00 94.38 135 LYS A O 1
ATOM 1109 N N . LEU A 1 136 ? 7.901 6.126 -8.192 1.00 93.50 136 LEU A N 1
ATOM 1110 C CA . LEU A 1 136 ? 8.985 5.295 -8.713 1.00 93.50 136 LEU A CA 1
ATOM 1111 C C . LEU A 1 136 ? 8.477 4.119 -9.552 1.00 93.50 136 LEU A C 1
ATOM 1113 O O . LEU A 1 136 ? 9.289 3.463 -10.189 1.00 93.50 136 LEU A O 1
ATOM 1117 N N . VAL A 1 137 ? 7.178 3.814 -9.501 1.00 93.75 137 VAL A N 1
ATOM 1118 C CA . VAL A 1 137 ? 6.623 2.579 -10.066 1.00 93.75 137 VAL A CA 1
ATOM 1119 C C . VAL A 1 137 ? 5.878 2.843 -11.375 1.00 93.75 137 VAL A C 1
ATOM 1121 O O . VAL A 1 137 ? 5.160 3.833 -11.495 1.00 93.75 137 VAL A O 1
ATOM 1124 N N . ASP A 1 138 ? 6.019 1.939 -12.342 1.00 93.31 138 ASP A N 1
ATOM 1125 C CA . ASP A 1 138 ? 5.366 1.984 -13.666 1.00 93.31 138 ASP A CA 1
ATOM 1126 C C . ASP A 1 138 ? 4.210 0.982 -13.781 1.00 93.31 138 ASP A C 1
ATOM 1128 O O . ASP A 1 138 ? 3.759 0.637 -14.869 1.00 93.31 138 ASP A O 1
ATOM 1132 N N . ASN A 1 139 ? 3.706 0.496 -12.648 1.00 94.31 139 ASN A N 1
ATOM 1133 C CA . ASN A 1 139 ? 2.678 -0.532 -12.620 1.00 94.31 139 ASN A CA 1
ATOM 1134 C C . ASN A 1 139 ? 1.345 0.025 -12.126 1.00 94.31 139 ASN A C 1
ATOM 1136 O O . ASN A 1 139 ? 1.187 0.385 -10.952 1.00 94.31 139 ASN A O 1
ATOM 1140 N N . GLU A 1 140 ? 0.364 0.052 -13.030 1.00 95.00 140 GLU A N 1
ATOM 1141 C CA . GLU A 1 140 ? -0.994 0.506 -12.734 1.00 95.00 140 GLU A CA 1
ATOM 1142 C C . GLU A 1 140 ? -1.635 -0.278 -11.588 1.00 95.00 140 GLU A C 1
ATOM 1144 O O . GLU A 1 140 ? -2.360 0.309 -10.790 1.00 95.00 140 GLU A O 1
ATOM 1149 N N . GLU A 1 141 ? -1.350 -1.575 -11.448 1.00 94.88 141 GLU A N 1
ATOM 1150 C CA . GLU A 1 141 ? -1.924 -2.413 -10.391 1.00 94.88 141 GLU A CA 1
ATOM 1151 C C . GLU A 1 141 ? -1.518 -1.933 -8.989 1.00 94.88 141 GLU A C 1
ATOM 1153 O O . GLU A 1 141 ? -2.248 -2.134 -8.019 1.00 94.88 141 GLU A O 1
ATOM 1158 N N . ILE A 1 142 ? -0.377 -1.249 -8.873 1.00 95.94 142 ILE A N 1
ATOM 1159 C CA . ILE A 1 142 ? 0.057 -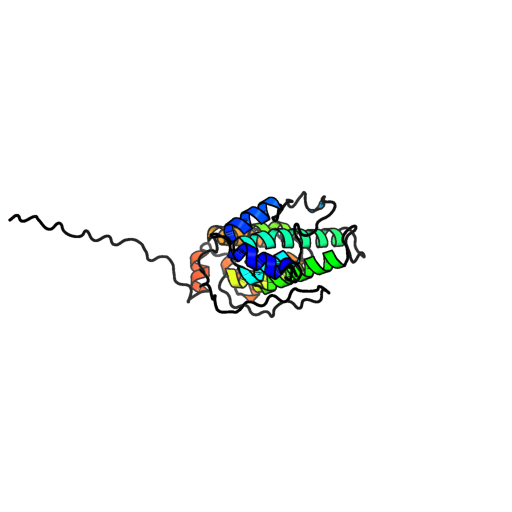0.633 -7.620 1.00 95.94 142 ILE A CA 1
ATOM 1160 C C . ILE A 1 142 ? -0.660 0.700 -7.440 1.00 95.94 142 ILE A C 1
ATOM 1162 O O . ILE A 1 142 ? -1.305 0.933 -6.425 1.00 95.94 142 ILE A O 1
ATOM 1166 N N . ILE A 1 143 ? -0.575 1.598 -8.415 1.00 95.31 143 ILE A N 1
ATOM 1167 C CA . ILE A 1 143 ? -1.007 2.985 -8.213 1.00 95.31 143 ILE A CA 1
ATOM 1168 C C . ILE A 1 143 ? -2.537 3.097 -8.228 1.00 95.31 143 ILE A C 1
ATOM 1170 O O . ILE A 1 143 ? -3.135 3.699 -7.334 1.00 95.31 143 ILE A O 1
ATOM 1174 N N . LYS A 1 144 ? -3.188 2.497 -9.224 1.00 94.00 144 LYS A N 1
ATOM 1175 C CA . LYS A 1 144 ? -4.606 2.708 -9.531 1.00 94.00 144 LYS A CA 1
ATOM 1176 C C . LYS A 1 144 ? -5.540 2.387 -8.360 1.00 94.00 144 LYS A C 1
ATOM 1178 O O . LYS A 1 144 ? -6.368 3.242 -8.046 1.00 94.00 144 LYS A O 1
ATOM 1183 N N . PRO A 1 145 ? -5.406 1.261 -7.627 1.00 93.38 145 PRO A N 1
ATOM 1184 C CA . PRO A 1 145 ? -6.319 0.959 -6.524 1.00 93.38 145 PRO A CA 1
ATOM 1185 C C . PRO A 1 145 ? -6.281 2.001 -5.400 1.00 93.38 145 PRO A C 1
ATOM 1187 O O . PRO A 1 145 ? -7.308 2.294 -4.789 1.00 93.38 145 PRO A O 1
ATOM 1190 N N . LEU A 1 146 ? -5.122 2.612 -5.138 1.00 92.62 146 LEU A N 1
ATOM 1191 C CA . LEU A 1 146 ? -5.005 3.659 -4.122 1.00 92.62 146 LEU A CA 1
ATOM 1192 C C . LEU A 1 146 ? -5.722 4.946 -4.535 1.00 92.62 146 LEU A C 1
ATOM 1194 O O . LEU A 1 146 ? -6.349 5.587 -3.695 1.00 92.62 146 LEU A O 1
ATOM 1198 N N . PHE A 1 147 ? -5.676 5.290 -5.820 1.00 91.19 147 PHE A N 1
ATOM 1199 C CA . PHE A 1 147 ? -6.326 6.481 -6.369 1.00 91.19 147 PHE A CA 1
ATOM 1200 C C . PHE A 1 147 ? -7.818 6.281 -6.644 1.00 91.19 147 PHE A C 1
ATOM 1202 O O . PHE A 1 147 ? -8.580 7.238 -6.591 1.00 91.19 147 PHE A O 1
ATOM 1209 N N . GLU A 1 148 ? -8.262 5.054 -6.911 1.00 89.38 148 GLU A N 1
ATOM 1210 C CA . GLU A 1 148 ? -9.663 4.763 -7.235 1.00 89.38 148 GLU A CA 1
ATOM 1211 C C . GLU A 1 148 ? -10.497 4.300 -6.034 1.00 89.38 148 GLU A C 1
ATOM 1213 O O . GLU A 1 148 ? -11.723 4.413 -6.067 1.00 89.38 148 GLU A O 1
ATOM 1218 N N . MET A 1 149 ? -9.863 3.793 -4.971 1.00 86.19 149 MET A N 1
ATOM 1219 C CA . MET A 1 149 ? -10.552 3.307 -3.765 1.00 86.19 149 MET A CA 1
ATOM 1220 C C . MET A 1 149 ? -10.162 4.105 -2.517 1.00 86.19 149 MET A C 1
ATOM 1222 O O . MET A 1 149 ? -11.035 4.579 -1.785 1.00 86.19 149 MET A O 1
ATOM 1226 N N . GLY A 1 150 ? -8.858 4.274 -2.278 1.00 82.69 150 GLY A N 1
ATOM 1227 C CA . GLY A 1 150 ? -8.341 4.958 -1.088 1.00 82.69 150 GLY A CA 1
ATOM 1228 C C . GLY A 1 150 ? -8.600 6.464 -1.122 1.00 82.69 150 GLY A C 1
ATOM 1229 O O . GLY A 1 150 ? -9.146 7.028 -0.176 1.00 82.69 150 GLY A O 1
ATOM 1230 N N . LEU A 1 151 ? -8.265 7.111 -2.237 1.00 85.62 151 LEU A N 1
ATOM 1231 C CA . LEU A 1 151 ? -8.340 8.562 -2.374 1.00 85.62 151 LEU A CA 1
ATOM 1232 C C . LEU A 1 151 ? -9.772 9.119 -2.371 1.00 85.62 151 LEU A C 1
ATOM 1234 O O . LEU A 1 151 ? -10.009 1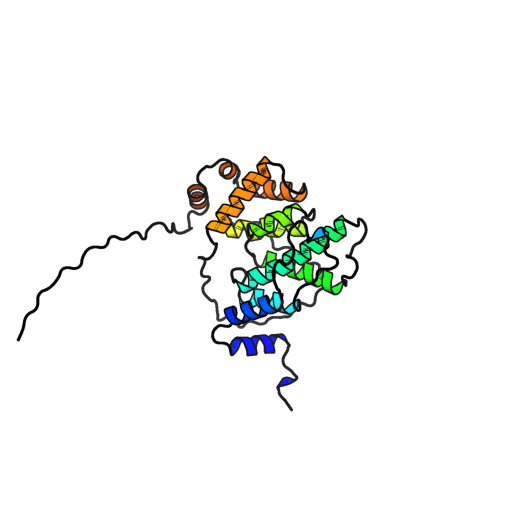0.082 -1.646 1.00 85.62 151 LEU A O 1
ATOM 1238 N N . PRO A 1 152 ? -10.766 8.522 -3.064 1.00 85.94 152 PRO A N 1
ATOM 1239 C CA . PRO A 1 152 ? -12.147 8.980 -2.955 1.00 85.94 152 PRO A CA 1
ATOM 1240 C C . PRO A 1 152 ? -12.655 8.945 -1.517 1.00 85.94 152 PRO A C 1
ATOM 1242 O O . PRO A 1 152 ? -13.327 9.878 -1.097 1.00 85.94 152 PRO A O 1
ATOM 1245 N N . THR A 1 153 ? -12.283 7.913 -0.749 1.00 81.62 153 THR A N 1
ATOM 1246 C CA . THR A 1 153 ? -12.662 7.790 0.666 1.00 81.62 153 THR A CA 1
ATOM 1247 C C . THR A 1 153 ? -12.142 8.974 1.483 1.00 81.62 153 THR A C 1
ATOM 1249 O O . THR A 1 153 ? -12.886 9.524 2.288 1.00 81.62 153 THR A O 1
ATOM 1252 N N . LEU A 1 154 ? -10.903 9.408 1.231 1.00 80.88 154 LEU A N 1
ATOM 1253 C CA . LEU A 1 154 ? -10.280 10.543 1.918 1.00 80.88 154 LEU A CA 1
ATOM 1254 C C . LEU A 1 154 ? -10.966 11.883 1.595 1.00 80.88 154 LEU A C 1
ATOM 1256 O O . LEU A 1 154 ? -11.115 12.726 2.469 1.00 80.88 154 LEU A O 1
ATOM 1260 N N . PHE A 1 155 ? -11.413 12.069 0.351 1.00 78.50 155 PHE A N 1
ATOM 1261 C CA . PHE A 1 155 ? -12.093 13.291 -0.099 1.00 78.50 155 PHE A CA 1
ATOM 1262 C C . PHE A 1 155 ? -13.622 13.253 0.090 1.00 78.50 155 PHE A C 1
ATOM 1264 O O . PHE A 1 155 ? -14.321 14.144 -0.390 1.00 78.50 155 PHE A O 1
ATOM 1271 N N . GLY A 1 156 ? -14.171 12.211 0.727 1.00 79.19 156 GLY A N 1
ATOM 1272 C CA . GLY A 1 156 ? -15.623 12.027 0.851 1.00 79.19 156 GLY A CA 1
ATOM 1273 C C . GLY A 1 156 ? -16.340 11.816 -0.492 1.00 79.19 156 GLY A C 1
ATOM 1274 O O . GLY A 1 156 ? -17.550 12.008 -0.597 1.00 79.19 156 GLY A O 1
ATOM 1275 N N . LEU A 1 157 ? -15.610 11.427 -1.539 1.00 84.06 157 LEU A N 1
ATOM 1276 C CA . LEU A 1 157 ? -16.142 11.207 -2.879 1.00 84.06 157 LEU A CA 1
ATOM 1277 C C . LEU A 1 157 ? -16.749 9.808 -3.004 1.00 84.06 157 LEU A C 1
ATOM 1279 O O . LEU A 1 157 ? -16.272 8.819 -2.441 1.00 84.06 157 LEU A O 1
ATOM 1283 N N . LYS A 1 158 ? -17.783 9.692 -3.840 1.00 85.88 158 LYS A N 1
ATOM 1284 C CA . LYS A 1 158 ? -18.377 8.394 -4.169 1.00 85.88 158 LYS A CA 1
ATOM 1285 C C . LYS A 1 158 ? -17.376 7.537 -4.949 1.00 85.88 158 LYS A C 1
ATOM 1287 O O . LYS A 1 158 ? -16.972 7.900 -6.051 1.00 85.88 158 LYS A O 1
ATOM 1292 N N . ILE A 1 159 ? -17.052 6.359 -4.419 1.00 84.44 159 ILE A N 1
ATOM 1293 C CA . ILE A 1 159 ? -16.264 5.347 -5.135 1.00 84.44 159 ILE A CA 1
ATOM 1294 C C . ILE A 1 159 ? -17.081 4.846 -6.332 1.00 84.44 159 ILE A C 1
ATOM 1296 O O . ILE A 1 159 ? -18.173 4.298 -6.165 1.00 84.44 159 ILE A O 1
ATOM 1300 N N . LYS A 1 160 ? -16.556 5.058 -7.542 1.00 80.69 160 LYS A N 1
ATOM 1301 C CA . LYS A 1 160 ? -17.189 4.650 -8.810 1.00 80.69 160 LYS A CA 1
ATOM 1302 C C . LYS A 1 160 ? -16.658 3.310 -9.335 1.00 80.69 160 LYS A C 1
ATOM 1304 O O . LYS A 1 160 ? -17.308 2.690 -10.173 1.00 80.69 160 LYS A O 1
ATOM 1309 N N . CYS A 1 161 ? -15.499 2.869 -8.850 1.00 80.38 161 CYS A N 1
ATOM 1310 C CA . CYS A 1 161 ? -14.809 1.686 -9.351 1.00 80.38 161 CYS A CA 1
ATOM 1311 C C . CYS A 1 161 ? -15.199 0.413 -8.594 1.00 80.38 161 CYS A C 1
ATOM 1313 O O . CYS A 1 161 ? -15.602 0.444 -7.429 1.00 80.38 161 CYS A O 1
ATOM 1315 N N . LYS A 1 162 ? -15.071 -0.727 -9.279 1.00 85.69 162 LYS A N 1
ATOM 1316 C CA . LYS A 1 162 ? -15.187 -2.048 -8.654 1.00 85.69 162 LYS A CA 1
ATOM 1317 C C . LYS A 1 162 ? -13.869 -2.393 -7.945 1.00 85.69 162 LYS A C 1
ATOM 1319 O O . LYS A 1 162 ? -12.819 -1.961 -8.417 1.00 85.69 162 LYS A O 1
ATOM 1324 N N . PRO A 1 163 ? -13.908 -3.193 -6.865 1.00 87.25 163 PRO A N 1
ATOM 1325 C CA . PRO A 1 163 ? -12.699 -3.740 -6.257 1.00 87.25 163 PRO A CA 1
ATOM 1326 C C . PRO A 1 163 ? -11.830 -4.472 -7.286 1.00 87.25 163 PRO A C 1
ATOM 1328 O O . PRO A 1 163 ? -12.359 -5.136 -8.184 1.00 87.25 163 PRO A O 1
ATOM 1331 N N . SER A 1 164 ? -10.511 -4.384 -7.129 1.00 87.38 164 SER A N 1
ATOM 1332 C CA . SER A 1 164 ? -9.552 -5.080 -7.982 1.00 87.38 164 SER A CA 1
ATOM 1333 C C . SER A 1 164 ? -9.754 -6.589 -7.894 1.00 87.38 164 SER A C 1
ATOM 1335 O O . SER A 1 164 ? -9.886 -7.148 -6.799 1.00 87.38 164 SER A O 1
ATOM 1337 N N . VAL A 1 165 ? -9.751 -7.255 -9.048 1.00 88.38 165 VAL A N 1
ATOM 1338 C CA . VAL A 1 165 ? -9.778 -8.718 -9.122 1.00 88.38 165 VAL A CA 1
ATOM 1339 C C . VAL A 1 165 ? -8.421 -9.246 -8.668 1.00 88.38 165 VAL A C 1
ATOM 1341 O O . VAL A 1 165 ? -7.388 -8.787 -9.148 1.00 88.38 165 VAL A O 1
ATOM 1344 N N . ILE A 1 166 ? -8.416 -10.201 -7.737 1.00 89.38 166 ILE A N 1
ATOM 1345 C CA . ILE A 1 166 ? -7.174 -10.726 -7.169 1.00 89.38 166 ILE A CA 1
ATOM 1346 C C . ILE A 1 166 ? -6.862 -12.080 -7.798 1.00 89.38 166 ILE A C 1
ATOM 1348 O O . ILE A 1 166 ? -7.396 -13.102 -7.378 1.00 89.38 166 ILE A O 1
ATOM 1352 N N . ASN A 1 167 ? -5.979 -12.065 -8.797 1.00 89.56 167 ASN A N 1
ATOM 1353 C CA . ASN A 1 167 ? -5.604 -13.231 -9.607 1.00 89.56 167 ASN A CA 1
ATOM 1354 C C . ASN A 1 167 ? -4.297 -13.896 -9.142 1.00 89.56 167 ASN A C 1
ATOM 1356 O O . ASN A 1 167 ? -3.581 -14.503 -9.934 1.00 89.56 167 ASN A O 1
ATOM 1360 N N . TYR A 1 168 ? -3.973 -13.777 -7.855 1.00 87.56 168 TYR A N 1
ATOM 1361 C CA . TYR A 1 168 ? -2.784 -14.388 -7.267 1.00 87.56 168 TYR A CA 1
ATOM 1362 C C . TYR A 1 168 ? -3.169 -15.631 -6.478 1.00 87.56 168 TYR A C 1
ATOM 1364 O O . TYR A 1 168 ? -3.994 -15.571 -5.564 1.00 87.56 168 TYR A O 1
ATOM 1372 N N . GLU A 1 169 ? -2.542 -16.756 -6.814 1.00 83.62 169 GLU A N 1
ATOM 1373 C CA . GLU A 1 169 ? -2.749 -18.019 -6.115 1.00 83.62 169 GLU A CA 1
ATOM 1374 C C . GLU A 1 169 ? -2.192 -17.916 -4.690 1.00 83.62 169 GLU A C 1
ATOM 1376 O O . GLU A 1 169 ? -0.979 -17.959 -4.463 1.00 83.62 169 GLU A O 1
ATOM 1381 N N . TYR A 1 170 ? -3.095 -17.726 -3.728 1.00 80.06 170 TYR A N 1
ATOM 1382 C CA . TYR A 1 170 ? -2.763 -17.599 -2.319 1.00 80.06 170 TYR A CA 1
ATOM 1383 C C . TYR A 1 170 ? -3.887 -18.156 -1.438 1.00 80.06 170 TYR A C 1
ATOM 1385 O O . TYR A 1 170 ? -5.042 -17.730 -1.527 1.00 80.06 170 TYR A O 1
ATOM 1393 N N . ASN A 1 171 ? -3.537 -19.078 -0.536 1.00 75.25 171 ASN A N 1
ATOM 1394 C CA . ASN A 1 171 ? -4.473 -19.675 0.416 1.00 75.25 171 ASN A CA 1
ATOM 1395 C C . ASN A 1 171 ? -4.842 -18.669 1.508 1.00 75.25 171 ASN A C 1
ATOM 1397 O O . ASN A 1 171 ? -4.162 -18.534 2.528 1.00 75.25 171 ASN A O 1
ATOM 1401 N N . ARG A 1 172 ? -5.945 -17.955 1.282 1.00 72.88 172 ARG A N 1
ATOM 1402 C CA . ARG A 1 172 ? -6.474 -16.980 2.233 1.00 72.88 172 ARG A CA 1
ATOM 1403 C C . ARG A 1 172 ? -7.095 -17.697 3.423 1.00 72.88 172 ARG A C 1
ATOM 1405 O O . ARG A 1 172 ? -7.908 -18.604 3.233 1.00 72.88 172 ARG A O 1
ATOM 1412 N N . PRO A 1 173 ? -6.768 -17.289 4.655 1.00 71.44 173 PRO A N 1
ATOM 1413 C CA . PRO A 1 173 ? -7.462 -17.828 5.802 1.00 71.44 173 PRO A CA 1
ATOM 1414 C C . PRO A 1 173 ? -8.928 -17.384 5.779 1.00 71.44 173 PRO A C 1
ATOM 1416 O O . PRO A 1 173 ? -9.228 -16.200 5.626 1.00 71.44 173 PRO A O 1
ATOM 1419 N N . VAL A 1 174 ? -9.841 -18.333 5.979 1.00 66.62 174 VAL A N 1
ATOM 1420 C CA . VAL A 1 174 ? -11.244 -18.026 6.268 1.00 66.62 174 VAL A CA 1
ATOM 1421 C C . VAL A 1 174 ? -11.307 -17.507 7.699 1.00 66.62 174 VAL A C 1
ATOM 1423 O O . VAL A 1 174 ? -11.100 -18.271 8.643 1.00 66.62 174 VAL A O 1
ATOM 1426 N N . VAL A 1 175 ? -11.544 -16.207 7.863 1.00 61.50 175 VAL A N 1
ATOM 1427 C CA . VAL A 1 175 ? -11.704 -15.590 9.183 1.00 61.50 175 VAL A CA 1
ATOM 1428 C C . VAL A 1 175 ? -13.196 -15.406 9.446 1.00 61.50 175 VAL A C 1
ATOM 1430 O O . VAL A 1 175 ? -13.820 -14.493 8.907 1.00 61.50 175 VAL A O 1
ATOM 1433 N N . ASN A 1 176 ? -13.782 -16.308 10.236 1.00 52.62 176 ASN A N 1
ATOM 1434 C CA . ASN A 1 176 ? -15.181 -16.217 10.649 1.00 52.62 176 ASN A CA 1
ATOM 1435 C C . ASN A 1 176 ? -15.295 -15.274 11.847 1.00 52.62 176 ASN A C 1
ATOM 1437 O O . ASN A 1 176 ? -15.020 -15.663 12.980 1.00 52.62 176 ASN A O 1
ATOM 1441 N N . PHE A 1 177 ? -15.732 -14.043 11.604 1.00 56.62 177 PHE A N 1
ATOM 1442 C CA . PHE A 1 177 ? -16.163 -13.152 12.673 1.00 56.62 177 PHE A CA 1
ATOM 1443 C C . PHE A 1 177 ? -17.671 -13.288 12.850 1.00 56.62 177 PHE A C 1
ATOM 1445 O O . PHE A 1 177 ? -18.425 -12.973 11.932 1.00 56.62 177 PHE A O 1
ATOM 1452 N N . ASN A 1 178 ? -18.120 -13.716 14.035 1.00 43.72 178 ASN A N 1
ATOM 1453 C CA . ASN A 1 178 ? -19.505 -13.488 14.440 1.00 43.72 178 ASN A CA 1
ATOM 1454 C C . ASN A 1 178 ? -19.711 -11.970 14.507 1.00 43.72 178 ASN A C 1
ATOM 1456 O O . ASN A 1 178 ? -19.169 -11.276 15.369 1.00 43.72 178 ASN A O 1
ATOM 1460 N N . SER A 1 179 ? -20.447 -11.458 13.532 1.00 41.59 179 SER A N 1
ATOM 1461 C CA . SER A 1 179 ? -20.658 -10.051 13.219 1.00 41.59 179 SER A CA 1
ATOM 1462 C C . SER A 1 179 ? -21.599 -9.357 14.208 1.00 41.59 179 SER A C 1
ATOM 1464 O O . SER A 1 179 ? -22.597 -8.778 13.805 1.00 41.59 179 SER A O 1
ATOM 1466 N N . ASN A 1 180 ? -21.276 -9.363 15.505 1.00 35.88 180 ASN A N 1
ATOM 1467 C CA . ASN A 1 180 ? -22.028 -8.589 16.505 1.00 35.88 180 ASN A CA 1
ATOM 1468 C C . ASN A 1 180 ? -21.284 -7.354 17.024 1.00 35.88 180 ASN A C 1
ATOM 1470 O O . ASN A 1 180 ? -21.909 -6.462 17.586 1.00 35.88 180 ASN A O 1
ATOM 1474 N N . ASN A 1 181 ? -19.986 -7.217 16.746 1.00 39.41 181 ASN A N 1
ATOM 1475 C CA . ASN A 1 181 ? -19.244 -6.003 17.077 1.00 39.41 181 ASN A CA 1
ATOM 1476 C C . ASN A 1 181 ? -19.110 -5.108 15.843 1.00 39.41 181 ASN A C 1
ATOM 1478 O O . ASN A 1 181 ? -18.017 -4.918 15.314 1.00 39.41 181 ASN A O 1
ATOM 1482 N N . LYS A 1 182 ? -20.226 -4.509 15.402 1.00 36.94 182 LYS A N 1
ATOM 1483 C CA . LYS A 1 182 ? -20.163 -3.213 14.709 1.00 36.94 182 LYS A CA 1
ATOM 1484 C C . LYS A 1 182 ? -19.630 -2.199 15.725 1.00 36.94 182 LYS A C 1
ATOM 1486 O O . LYS A 1 182 ? -20.403 -1.480 16.353 1.00 36.94 182 LYS A O 1
ATOM 1491 N N . ARG A 1 183 ? -18.310 -2.168 15.945 1.00 44.81 183 ARG A N 1
ATOM 1492 C CA . ARG A 1 183 ? -17.691 -0.990 16.555 1.00 44.81 183 ARG A CA 1
ATOM 1493 C C . ARG A 1 183 ? -18.033 0.172 15.634 1.00 44.81 183 ARG A C 1
ATOM 1495 O O . ARG A 1 183 ? -17.800 0.086 14.428 1.00 44.81 183 ARG A O 1
ATOM 1502 N N . LYS A 1 184 ? -18.682 1.193 16.198 1.00 34.19 184 LYS A N 1
ATOM 1503 C CA . LYS A 1 184 ? -18.902 2.463 15.515 1.00 34.19 184 LYS A CA 1
ATOM 1504 C C . LYS A 1 184 ? -17.546 2.906 14.980 1.00 34.19 184 LYS A C 1
ATOM 1506 O O . LYS A 1 184 ? -16.571 2.939 15.725 1.00 34.19 184 LYS A O 1
ATOM 1511 N N . VAL A 1 185 ? -17.495 3.123 13.674 1.00 40.78 185 VAL A N 1
ATOM 1512 C CA . VAL A 1 185 ? -16.376 3.799 13.037 1.00 40.78 185 VAL A CA 1
ATOM 1513 C C . VAL A 1 185 ? -16.341 5.178 13.683 1.00 40.78 185 VAL A C 1
ATOM 1515 O O . VAL A 1 185 ? -17.282 5.946 13.503 1.00 40.78 185 VAL A O 1
ATOM 1518 N N . ASP A 1 186 ? -15.317 5.470 14.479 1.00 34.47 186 ASP A N 1
ATOM 1519 C CA . ASP A 1 186 ? -14.961 6.864 14.706 1.00 34.47 186 ASP A CA 1
ATOM 1520 C C . ASP A 1 186 ? -14.397 7.354 13.372 1.00 34.47 186 ASP A C 1
ATOM 1522 O O . ASP A 1 186 ? -13.264 7.053 12.998 1.00 34.47 186 ASP A O 1
ATOM 1526 N N . GLU A 1 187 ? -15.235 8.052 12.607 1.00 40.91 187 GLU A N 1
ATOM 1527 C CA . GLU A 1 187 ? -14.899 8.663 11.313 1.00 40.91 187 GLU A CA 1
ATOM 1528 C C . GLU A 1 187 ? -13.916 9.848 11.456 1.00 40.91 187 GLU A C 1
ATOM 1530 O O . GLU A 1 187 ? -13.624 10.532 10.484 1.00 40.91 187 GLU A O 1
ATOM 1535 N N . ASN A 1 188 ? -13.346 10.060 12.646 1.00 35.38 188 ASN A N 1
ATOM 1536 C CA . ASN A 1 188 ? -12.657 11.291 13.043 1.00 35.38 188 ASN A CA 1
ATOM 1537 C C . ASN A 1 188 ? -11.118 11.258 12.969 1.00 35.38 188 ASN A C 1
ATOM 1539 O O . ASN A 1 188 ? -10.483 12.127 13.546 1.00 35.38 188 ASN A O 1
ATOM 1543 N N . ASN A 1 189 ? -10.489 10.284 12.302 1.00 42.66 189 ASN A N 1
ATOM 1544 C CA . ASN A 1 189 ? -9.021 10.128 12.354 1.00 42.66 189 ASN A CA 1
ATOM 1545 C C . ASN A 1 189 ? -8.316 10.181 10.988 1.00 42.66 189 ASN A C 1
ATOM 1547 O O . ASN A 1 189 ? -7.247 9.586 10.819 1.00 42.66 189 ASN A O 1
ATOM 1551 N N . ALA A 1 190 ? -8.877 10.882 9.999 1.00 50.94 190 ALA A N 1
ATOM 1552 C CA . ALA A 1 190 ? -7.991 11.498 9.017 1.00 50.94 190 ALA A CA 1
ATOM 1553 C C . ALA A 1 190 ? -7.342 12.681 9.740 1.00 50.94 190 ALA A C 1
ATOM 1555 O O . ALA A 1 190 ? -8.021 13.631 10.101 1.00 50.94 190 ALA A O 1
ATOM 1556 N N . ASP A 1 191 ? -6.054 12.561 10.045 1.00 62.22 191 ASP A N 1
ATOM 1557 C CA . ASP A 1 191 ? -5.256 13.675 10.545 1.00 62.22 191 ASP A CA 1
ATOM 1558 C C . ASP A 1 191 ? -5.333 14.775 9.474 1.00 62.22 191 ASP A C 1
ATOM 1560 O O . ASP A 1 191 ? -4.799 14.575 8.378 1.00 62.22 191 ASP A O 1
ATOM 1564 N N . ASP A 1 192 ? -6.076 15.862 9.722 1.00 64.38 192 ASP A N 1
ATOM 1565 C CA . ASP A 1 192 ? -6.309 16.948 8.749 1.00 64.38 192 ASP A CA 1
ATOM 1566 C C . ASP A 1 192 ? -4.976 17.448 8.154 1.00 64.38 192 ASP A C 1
ATOM 1568 O O . ASP A 1 192 ? -4.874 17.783 6.969 1.00 64.38 192 ASP A O 1
ATOM 1572 N N . ASP A 1 193 ? -3.903 17.368 8.945 1.00 78.44 193 ASP A N 1
ATOM 1573 C CA . ASP A 1 193 ? -2.531 17.642 8.532 1.00 78.44 193 ASP A CA 1
ATOM 1574 C C . ASP A 1 193 ? -2.019 16.724 7.405 1.00 78.44 193 ASP A C 1
ATOM 1576 O O . ASP A 1 193 ? -1.292 17.187 6.521 1.00 78.44 193 ASP A O 1
ATOM 1580 N N . ASP A 1 194 ? -2.354 15.429 7.391 1.00 82.44 194 ASP A N 1
ATOM 1581 C CA . ASP A 1 194 ? -1.895 14.502 6.345 1.00 82.44 194 ASP A CA 1
ATOM 1582 C C . ASP A 1 194 ? -2.639 14.721 5.024 1.00 82.44 194 ASP A C 1
ATOM 1584 O O . ASP A 1 194 ? -2.018 14.639 3.961 1.00 82.44 194 ASP A O 1
ATOM 1588 N N . LEU A 1 195 ? -3.931 15.067 5.075 1.00 82.31 195 LEU A N 1
ATOM 1589 C CA . LEU A 1 195 ? -4.701 15.440 3.886 1.00 82.31 195 LEU A CA 1
ATOM 1590 C C . LEU A 1 195 ? -4.136 16.719 3.257 1.00 82.31 195 LEU A C 1
ATOM 1592 O O . LEU A 1 195 ? -3.844 16.729 2.060 1.00 82.31 195 LEU A O 1
ATOM 1596 N N . ASN A 1 196 ? -3.881 17.752 4.064 1.00 82.38 196 ASN A N 1
ATOM 1597 C CA . ASN A 1 196 ? -3.250 18.994 3.610 1.00 82.38 196 ASN A CA 1
ATOM 1598 C C . ASN A 1 196 ? -1.880 18.731 2.961 1.00 82.38 196 ASN A C 1
ATOM 1600 O O . ASN A 1 196 ? -1.580 19.221 1.871 1.00 82.38 196 ASN A O 1
ATOM 1604 N N . ARG A 1 197 ? -1.052 17.878 3.578 1.00 87.38 197 ARG A N 1
ATOM 1605 C CA . ARG A 1 197 ? 0.248 17.472 3.011 1.00 87.38 197 ARG A CA 1
ATOM 1606 C C . ARG A 1 197 ? 0.110 16.679 1.716 1.00 87.38 197 ARG A C 1
ATOM 1608 O O . ARG A 1 197 ? 0.953 16.814 0.829 1.00 87.38 197 ARG A O 1
ATOM 1615 N N . LEU A 1 198 ? -0.893 15.811 1.611 1.00 88.50 198 LEU A N 1
ATOM 1616 C CA . LEU A 1 198 ? -1.157 15.018 0.411 1.00 88.50 198 LEU A CA 1
ATOM 1617 C C . LEU A 1 198 ? -1.538 15.928 -0.761 1.00 88.50 198 LEU A C 1
ATOM 1619 O O . LEU A 1 198 ? -0.974 15.816 -1.848 1.00 88.50 198 LEU A O 1
ATOM 1623 N N . VAL A 1 199 ? -2.442 16.865 -0.495 1.00 85.06 199 VAL A N 1
ATOM 1624 C CA . VAL A 1 199 ? -2.896 17.915 -1.407 1.00 85.06 199 VAL A CA 1
ATOM 1625 C C . VAL A 1 199 ? -1.729 18.727 -1.957 1.00 85.06 199 VAL A C 1
ATOM 1627 O O . VAL A 1 199 ? -1.569 18.827 -3.175 1.00 85.06 199 VAL A O 1
ATOM 1630 N N . GLU A 1 200 ? -0.890 19.274 -1.078 1.00 86.06 200 GLU A N 1
ATOM 1631 C CA . GLU A 1 200 ? 0.243 20.097 -1.499 1.00 86.06 200 GLU A CA 1
ATOM 1632 C C . GLU A 1 200 ? 1.232 19.300 -2.351 1.00 86.06 200 GLU A C 1
ATOM 1634 O O . GLU A 1 200 ? 1.720 19.778 -3.376 1.00 86.06 200 GLU A O 1
ATOM 1639 N N . LYS A 1 201 ? 1.466 18.029 -2.006 1.00 89.50 201 LYS A N 1
ATOM 1640 C CA . LYS A 1 201 ? 2.305 17.152 -2.829 1.00 89.50 201 LYS A CA 1
ATOM 1641 C C . LYS A 1 201 ? 1.718 16.918 -4.218 1.00 89.50 201 LYS A C 1
ATOM 1643 O O . LYS A 1 201 ? 2.481 16.936 -5.179 1.00 89.50 201 LYS A O 1
ATOM 1648 N N . PHE A 1 202 ? 0.404 16.742 -4.350 1.00 88.81 202 PHE A N 1
ATOM 1649 C CA . PHE A 1 202 ? -0.220 16.618 -5.669 1.00 88.81 202 PHE A CA 1
ATOM 1650 C C . PHE A 1 202 ? -0.070 17.885 -6.506 1.00 88.81 202 PHE A C 1
ATOM 1652 O O . PHE A 1 202 ? 0.251 17.779 -7.686 1.00 88.81 202 PHE A O 1
ATOM 1659 N N . ARG A 1 203 ? -0.220 19.076 -5.911 1.00 85.94 203 ARG A N 1
ATOM 1660 C CA . ARG A 1 203 ? 0.019 20.349 -6.616 1.00 85.94 203 ARG A CA 1
ATOM 1661 C C . ARG A 1 203 ? 1.440 20.435 -7.157 1.00 85.94 203 ARG A C 1
ATOM 1663 O O . ARG A 1 203 ? 1.641 20.736 -8.331 1.00 85.94 203 ARG A O 1
ATOM 1670 N N . VAL A 1 204 ? 2.420 20.120 -6.311 1.00 87.56 204 VAL A N 1
ATOM 1671 C CA . VAL A 1 204 ? 3.834 20.087 -6.703 1.00 87.56 204 VAL A CA 1
ATOM 1672 C C . VAL A 1 204 ? 4.064 19.083 -7.835 1.00 87.56 204 VAL A C 1
ATOM 1674 O O . VAL A 1 204 ? 4.773 19.390 -8.790 1.00 87.56 204 VAL A O 1
ATOM 167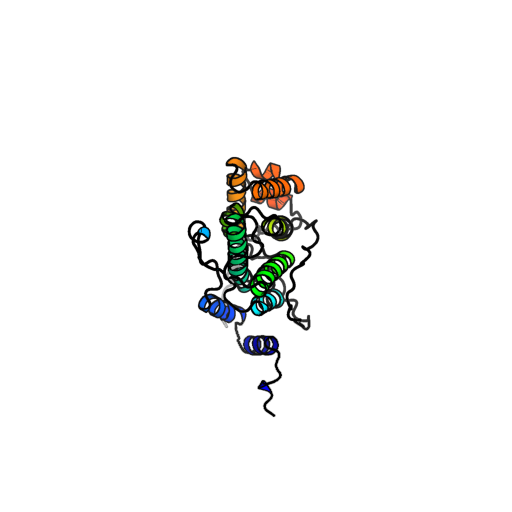7 N N . ASP A 1 205 ? 3.458 17.899 -7.758 1.00 87.81 205 ASP A N 1
ATOM 1678 C CA . ASP A 1 205 ? 3.658 16.845 -8.755 1.00 87.81 205 ASP A CA 1
ATOM 1679 C C . ASP A 1 205 ? 3.070 17.175 -10.120 1.00 87.81 205 ASP A C 1
ATOM 1681 O O . ASP A 1 205 ? 3.700 16.885 -11.138 1.00 87.81 205 ASP A O 1
ATOM 1685 N N . LEU A 1 206 ? 1.901 17.813 -10.134 1.00 84.44 206 LEU A N 1
ATOM 1686 C CA . LEU A 1 206 ? 1.239 18.275 -11.348 1.00 84.44 206 LEU A CA 1
ATOM 1687 C C . LEU A 1 206 ? 2.041 19.378 -12.046 1.00 84.44 206 LEU A C 1
ATOM 1689 O O . LEU A 1 206 ? 2.177 19.351 -13.266 1.00 84.44 206 LEU A O 1
ATOM 1693 N N . ASN A 1 207 ? 2.619 20.308 -11.281 1.00 83.12 207 ASN A N 1
ATOM 1694 C CA . ASN A 1 207 ? 3.393 21.421 -11.835 1.00 83.12 207 ASN A CA 1
ATOM 1695 C C . ASN A 1 207 ? 4.781 20.994 -12.332 1.00 83.12 207 ASN A C 1
ATOM 1697 O O . ASN A 1 207 ? 5.250 21.490 -13.353 1.00 83.12 207 ASN A O 1
ATOM 1701 N N . ASN A 1 208 ? 5.435 20.067 -11.629 1.00 84.50 208 ASN A N 1
ATOM 1702 C CA . ASN A 1 208 ? 6.821 19.685 -11.913 1.00 84.50 208 ASN A CA 1
ATOM 1703 C C . ASN A 1 208 ? 6.947 18.431 -12.789 1.00 84.50 208 ASN A C 1
ATOM 1705 O O . ASN A 1 208 ? 8.059 17.979 -13.041 1.00 84.50 208 ASN A O 1
ATOM 1709 N N . SER A 1 209 ? 5.828 17.855 -13.247 1.00 79.75 209 SER A N 1
ATOM 1710 C CA . SER A 1 209 ? 5.812 16.574 -13.972 1.00 79.75 209 SER A CA 1
ATOM 1711 C C . SER A 1 209 ? 6.571 15.462 -13.229 1.00 79.75 209 SER A C 1
ATOM 1713 O O . SER A 1 209 ? 7.302 14.677 -13.829 1.00 79.75 209 SER A O 1
ATOM 1715 N N . ASN A 1 210 ? 6.403 15.388 -11.907 1.00 84.00 210 ASN A N 1
ATOM 1716 C CA . ASN A 1 210 ? 7.136 14.433 -11.076 1.00 84.00 210 ASN A CA 1
ATOM 1717 C C . ASN A 1 210 ? 6.579 13.006 -11.186 1.00 84.00 210 ASN A C 1
ATOM 1719 O O . ASN A 1 210 ? 5.367 12.789 -11.152 1.00 84.00 210 ASN A O 1
ATOM 1723 N N . GLY A 1 211 ? 7.486 12.028 -11.162 1.00 89.38 211 GLY A N 1
ATOM 1724 C CA . GLY A 1 211 ? 7.166 10.600 -11.161 1.00 89.38 211 GLY A CA 1
ATOM 1725 C C . GLY A 1 211 ? 7.023 10.011 -12.560 1.00 89.38 211 GLY A C 1
ATOM 1726 O O . GLY A 1 211 ? 7.250 10.687 -13.561 1.00 89.38 211 GLY A O 1
ATOM 1727 N N . THR A 1 212 ? 6.665 8.735 -12.615 1.00 92.81 212 THR A N 1
ATOM 1728 C CA . THR A 1 212 ? 6.466 7.975 -13.853 1.00 92.81 212 THR A CA 1
ATOM 1729 C C . THR A 1 212 ? 5.271 8.452 -14.675 1.00 92.81 212 THR A C 1
ATOM 1731 O O . THR A 1 212 ? 4.335 9.057 -14.149 1.00 92.81 212 THR A O 1
ATOM 1734 N N . ASP A 1 213 ? 5.263 8.146 -15.974 1.00 93.56 213 ASP A N 1
ATOM 1735 C CA . ASP A 1 213 ? 4.143 8.472 -16.869 1.00 93.56 213 ASP A CA 1
ATOM 1736 C C . ASP A 1 213 ? 2.840 7.840 -16.368 1.00 93.56 213 ASP A C 1
ATOM 1738 O O . ASP A 1 213 ? 1.794 8.487 -16.355 1.00 93.56 213 ASP A O 1
ATOM 1742 N N . VAL A 1 214 ? 2.925 6.607 -15.860 1.00 94.62 214 VAL A N 1
ATOM 1743 C CA . VAL A 1 214 ? 1.799 5.883 -15.263 1.00 94.62 214 VAL A CA 1
ATOM 1744 C C . VAL A 1 214 ? 1.245 6.624 -14.046 1.00 94.62 214 VAL A C 1
ATOM 1746 O O . VAL A 1 214 ? 0.040 6.870 -13.974 1.00 94.62 214 VAL A O 1
ATOM 1749 N N . TYR A 1 215 ? 2.110 7.047 -13.117 1.00 94.75 215 TYR A N 1
ATOM 1750 C CA . TYR A 1 215 ? 1.696 7.843 -11.959 1.00 94.75 215 TYR A CA 1
ATOM 1751 C C . TYR A 1 215 ? 1.003 9.139 -12.383 1.00 94.75 215 TYR A C 1
ATOM 1753 O O . TYR A 1 215 ? -0.093 9.441 -11.907 1.00 94.75 215 TYR A O 1
ATOM 1761 N N . ARG A 1 216 ? 1.613 9.891 -13.307 1.00 93.19 216 ARG A N 1
ATOM 1762 C CA . ARG A 1 216 ? 1.076 11.180 -13.762 1.00 93.19 216 ARG A CA 1
ATOM 1763 C C . ARG A 1 216 ? -0.264 11.014 -14.469 1.00 93.19 216 ARG A C 1
ATOM 1765 O O . ARG A 1 216 ? -1.184 11.779 -14.198 1.00 93.19 216 ARG A O 1
ATOM 1772 N N . ASN A 1 217 ? -0.409 9.998 -15.315 1.00 94.00 217 ASN A N 1
ATOM 1773 C CA . ASN A 1 217 ? -1.661 9.714 -16.012 1.00 94.00 217 ASN A CA 1
ATOM 1774 C C . ASN A 1 217 ? -2.786 9.348 -15.038 1.00 94.00 217 ASN A C 1
ATOM 1776 O O . ASN A 1 217 ? -3.898 9.857 -15.178 1.00 94.00 217 ASN A O 1
ATOM 1780 N N . ILE A 1 218 ? -2.502 8.533 -14.017 1.00 94.00 218 ILE A N 1
ATOM 1781 C CA . ILE A 1 218 ? -3.492 8.169 -12.993 1.00 94.00 218 ILE A CA 1
ATOM 1782 C C . ILE A 1 218 ? -3.869 9.380 -12.134 1.00 94.00 218 ILE A C 1
ATOM 1784 O O . ILE A 1 218 ? -5.056 9.609 -11.901 1.00 94.00 218 ILE A O 1
ATOM 1788 N N . LEU A 1 219 ? -2.891 10.180 -11.696 1.00 92.31 219 LEU A N 1
ATOM 1789 C CA . LEU A 1 219 ? -3.144 11.399 -10.926 1.00 92.31 219 LEU A CA 1
ATOM 1790 C C . LEU A 1 219 ? -3.995 12.393 -11.732 1.00 92.31 219 LEU A C 1
ATOM 1792 O O . LEU A 1 219 ? -5.035 12.837 -11.250 1.00 92.31 219 LEU A O 1
ATOM 1796 N N . ASN A 1 220 ? -3.608 12.687 -12.976 1.00 90.12 220 ASN A N 1
ATOM 1797 C CA . ASN A 1 220 ? -4.369 13.562 -13.871 1.00 90.12 220 ASN A CA 1
ATOM 1798 C C . ASN A 1 220 ? -5.785 13.027 -14.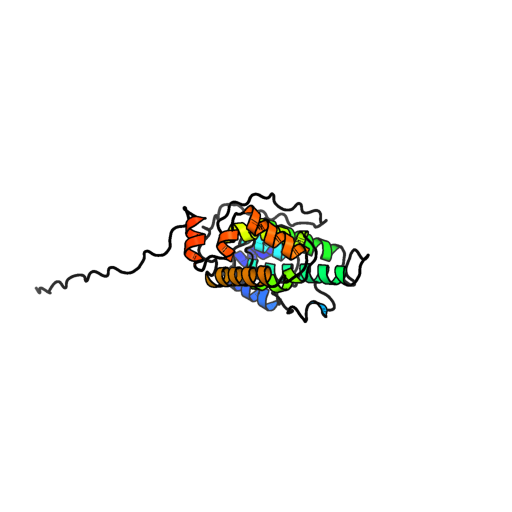111 1.00 90.12 220 ASN A C 1
ATOM 1800 O O . ASN A 1 220 ? -6.759 13.771 -14.001 1.00 90.12 220 ASN A O 1
ATOM 1804 N N . GLY A 1 221 ? -5.915 11.726 -14.381 1.00 90.88 221 GLY A N 1
ATOM 1805 C CA . GLY A 1 221 ? -7.205 11.067 -14.559 1.00 90.88 221 GLY A CA 1
ATOM 1806 C C . GLY A 1 221 ? -8.095 11.198 -13.325 1.00 90.88 221 GLY A C 1
ATOM 1807 O O . GLY A 1 221 ? -9.268 11.545 -13.450 1.00 90.88 221 GLY A O 1
ATOM 1808 N N . PHE A 1 222 ? -7.543 10.995 -12.126 1.00 90.19 222 PHE A N 1
ATOM 1809 C CA . PHE A 1 222 ? -8.276 11.166 -10.873 1.00 90.19 222 PHE A CA 1
ATOM 1810 C C . PHE A 1 222 ? -8.807 12.594 -10.707 1.00 90.19 222 PHE A C 1
ATOM 1812 O O . PHE A 1 222 ? -9.984 12.773 -10.384 1.00 90.19 222 PHE A O 1
ATOM 1819 N N . ILE A 1 223 ? -7.969 13.602 -10.960 1.00 88.12 223 ILE A N 1
ATOM 1820 C CA . ILE A 1 223 ? -8.358 15.012 -10.859 1.00 88.12 223 ILE A CA 1
ATOM 1821 C C . ILE A 1 223 ? -9.466 15.350 -11.863 1.00 88.12 223 ILE A C 1
ATOM 1823 O O . ILE A 1 223 ? -10.494 15.912 -11.475 1.00 88.12 223 ILE A O 1
ATOM 1827 N N . CYS A 1 224 ? -9.289 14.984 -13.135 1.00 86.50 224 CYS A N 1
ATOM 1828 C CA . CYS A 1 224 ? -10.250 15.274 -14.198 1.00 86.50 224 CYS A CA 1
ATOM 1829 C C . CYS A 1 224 ? -11.597 14.577 -13.959 1.00 86.50 224 CYS A C 1
ATOM 1831 O O . CYS A 1 224 ? -12.644 15.216 -14.019 1.00 86.50 224 CYS A O 1
ATOM 1833 N N . ASN A 1 225 ? -11.588 13.289 -13.606 1.00 87.69 225 ASN A N 1
ATOM 1834 C CA . ASN A 1 225 ? -12.807 12.485 -13.440 1.00 87.69 225 ASN A CA 1
ATOM 1835 C C . ASN A 1 225 ? -13.665 12.884 -12.229 1.00 87.69 225 ASN A C 1
ATOM 1837 O O . ASN A 1 225 ? -14.825 12.464 -12.113 1.00 87.69 225 ASN A O 1
ATOM 1841 N N . ASN A 1 226 ? -13.091 13.655 -11.307 1.00 83.88 226 ASN A N 1
ATOM 1842 C CA . ASN A 1 226 ? -13.760 14.133 -10.104 1.00 83.88 226 ASN A CA 1
ATOM 1843 C C . ASN A 1 226 ? -13.928 15.659 -10.088 1.00 83.88 226 ASN A C 1
ATOM 1845 O O . ASN A 1 226 ? -14.313 16.203 -9.060 1.00 83.88 226 ASN A O 1
ATOM 1849 N N . ASN A 1 227 ? -13.684 16.345 -11.215 1.00 82.38 227 ASN A N 1
ATOM 1850 C CA . ASN A 1 227 ? -13.786 17.805 -11.339 1.00 82.38 227 ASN A CA 1
ATOM 1851 C C . ASN A 1 227 ? -12.963 18.566 -10.282 1.00 82.38 227 ASN A C 1
ATOM 1853 O O . ASN A 1 227 ? -13.351 19.636 -9.816 1.00 82.38 227 ASN A O 1
ATOM 1857 N N . LEU A 1 228 ? -11.801 18.021 -9.911 1.00 80.81 228 LEU A N 1
ATOM 1858 C CA . LEU A 1 228 ? -10.913 18.602 -8.901 1.00 80.81 228 LEU A CA 1
ATOM 1859 C C . LEU A 1 228 ? -9.902 19.586 -9.513 1.00 80.81 228 LEU A C 1
ATOM 1861 O O . LEU A 1 228 ? -8.971 20.022 -8.843 1.00 80.81 228 LEU A O 1
ATOM 1865 N N . SER A 1 229 ? -10.054 19.952 -10.788 1.00 71.88 229 SER A N 1
ATOM 1866 C CA . SER A 1 229 ? -9.143 20.881 -11.467 1.00 71.88 229 SER A CA 1
ATOM 1867 C C . SER A 1 229 ? -9.153 22.266 -10.819 1.00 71.88 229 SER A C 1
ATOM 1869 O O . SER A 1 229 ? -8.096 22.851 -10.604 1.00 71.88 229 SER A O 1
ATOM 1871 N N . GLY A 1 230 ? -10.327 22.755 -10.403 1.00 67.19 230 GLY A N 1
ATOM 1872 C CA . GLY A 1 230 ? -10.453 24.012 -9.655 1.00 67.19 230 GLY A CA 1
ATOM 1873 C C . GLY A 1 230 ? -9.726 23.996 -8.306 1.00 67.19 230 GLY A C 1
ATOM 1874 O O . GLY A 1 230 ? -9.318 25.040 -7.809 1.00 67.19 230 GLY A O 1
ATOM 1875 N N . PHE A 1 231 ? -9.494 22.813 -7.738 1.00 68.81 231 PHE A N 1
ATOM 1876 C CA . PHE A 1 231 ? -8.770 22.646 -6.485 1.00 68.81 231 PHE A CA 1
ATOM 1877 C C . PHE A 1 231 ? -7.241 22.783 -6.641 1.00 68.81 231 PHE A C 1
ATOM 1879 O O . PHE A 1 231 ? -6.572 23.220 -5.702 1.00 68.81 231 PHE A O 1
ATOM 1886 N N . ILE A 1 232 ? -6.685 22.527 -7.832 1.00 62.25 232 ILE A N 1
ATOM 1887 C CA . ILE A 1 232 ? -5.268 22.812 -8.128 1.00 62.25 232 ILE A CA 1
ATOM 1888 C C . ILE A 1 232 ? -4.983 24.318 -8.001 1.00 62.25 232 ILE A C 1
ATOM 1890 O O . ILE A 1 232 ? -3.905 24.701 -7.555 1.00 62.25 232 ILE A O 1
ATOM 1894 N N . TYR A 1 233 ? -5.969 25.158 -8.330 1.00 59.56 233 TYR A N 1
ATOM 1895 C CA . TYR A 1 233 ? -5.838 26.618 -8.372 1.00 59.56 233 TYR A CA 1
ATOM 1896 C C . TYR A 1 233 ? -6.504 27.348 -7.192 1.00 59.56 233 TYR A C 1
ATOM 1898 O O . TYR A 1 233 ? -6.340 28.558 -7.057 1.00 59.56 233 TYR A O 1
ATOM 1906 N N . SER A 1 234 ? -7.256 26.644 -6.338 1.00 62.72 234 SER A N 1
ATOM 1907 C CA . SER A 1 234 ? -7.911 27.240 -5.166 1.00 62.72 234 SER A CA 1
ATOM 1908 C C . SER A 1 234 ? -6.906 27.497 -4.046 1.00 62.72 234 SER A C 1
ATOM 1910 O O . SER A 1 234 ? -6.241 26.577 -3.577 1.00 62.72 234 SER A O 1
ATOM 1912 N N . SER A 1 235 ? -6.842 28.718 -3.528 1.00 57.44 235 SER A N 1
ATOM 1913 C CA . SER A 1 235 ? -6.071 29.040 -2.321 1.00 57.44 235 SER A CA 1
ATOM 1914 C C . SER A 1 235 ? -6.703 28.500 -1.027 1.00 57.44 235 SER A C 1
ATOM 1916 O O . SER A 1 235 ? -6.039 28.508 0.005 1.00 57.44 235 SER A O 1
ATOM 1918 N N . ASN A 1 236 ? -7.946 27.998 -1.070 1.00 64.19 236 ASN A N 1
ATOM 1919 C CA . ASN A 1 236 ? -8.685 27.511 0.097 1.00 64.19 236 ASN A CA 1
ATOM 1920 C C . ASN A 1 236 ? -9.177 26.063 -0.104 1.00 64.19 236 ASN A C 1
ATOM 1922 O O . ASN A 1 236 ? -10.083 25.802 -0.903 1.00 64.19 236 ASN A O 1
ATOM 1926 N N . LEU A 1 237 ? -8.543 25.115 0.594 1.00 62.88 237 LEU A N 1
ATOM 1927 C CA . LEU A 1 237 ? -8.855 23.683 0.533 1.00 62.88 237 LEU A CA 1
ATOM 1928 C C . LEU A 1 237 ? -10.088 23.322 1.378 1.00 62.88 237 LEU A C 1
ATOM 1930 O O . LEU A 1 237 ? -10.920 22.548 0.904 1.00 62.88 237 LEU A O 1
ATOM 1934 N N . ASP A 1 238 ? -10.246 23.924 2.561 1.00 62.94 238 ASP A N 1
ATOM 1935 C CA . ASP A 1 238 ? -11.400 23.707 3.450 1.00 62.94 238 ASP A CA 1
ATOM 1936 C C . ASP A 1 238 ? -12.710 24.003 2.712 1.00 62.94 238 ASP A C 1
ATOM 1938 O O . ASP A 1 238 ? -13.631 23.189 2.671 1.00 62.94 238 ASP A O 1
ATOM 1942 N N . GLU A 1 239 ? -12.767 25.158 2.047 1.00 64.19 239 GLU A N 1
ATOM 1943 C CA . GLU A 1 239 ? -13.939 25.585 1.284 1.00 64.19 239 GLU A CA 1
ATOM 1944 C C . GLU A 1 239 ? -14.256 24.630 0.124 1.00 64.19 239 GLU A C 1
ATOM 1946 O O . GLU A 1 239 ? -15.420 24.388 -0.203 1.00 64.19 239 GLU A O 1
ATOM 1951 N N . PHE A 1 240 ? -13.226 24.046 -0.488 1.00 65.06 240 PHE A N 1
ATOM 1952 C CA . PHE A 1 240 ? -13.390 23.087 -1.571 1.00 65.06 240 PHE A CA 1
ATOM 1953 C C . PHE A 1 240 ? -13.911 21.727 -1.080 1.00 65.06 240 PHE A 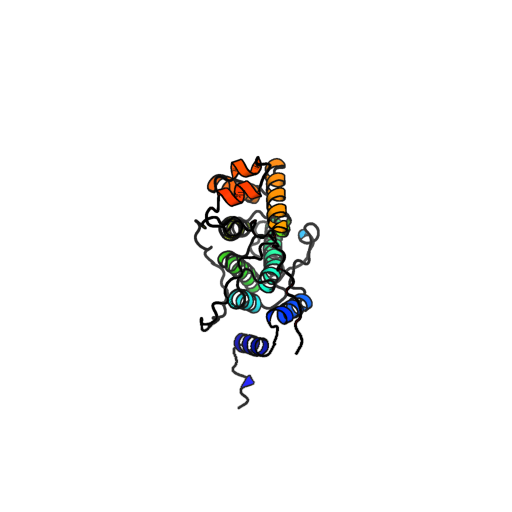C 1
ATOM 1955 O O . PHE A 1 240 ? -14.792 21.147 -1.722 1.00 65.06 240 PHE A O 1
ATOM 1962 N N . ILE A 1 241 ? -13.410 21.224 0.053 1.00 64.81 241 ILE A N 1
ATOM 1963 C CA . ILE A 1 241 ? -13.893 19.975 0.661 1.00 64.81 241 ILE A CA 1
ATOM 1964 C C . ILE A 1 241 ? -15.354 20.142 1.099 1.00 64.81 241 ILE A C 1
ATOM 1966 O O . ILE A 1 241 ? -16.193 19.316 0.738 1.00 64.81 241 ILE A O 1
ATOM 1970 N N . SER A 1 242 ? -15.694 21.245 1.776 1.00 64.69 242 SER A N 1
ATOM 1971 C CA . SER A 1 242 ? -17.067 21.532 2.216 1.00 64.69 242 SER A CA 1
ATOM 1972 C C . SER A 1 242 ? -18.063 21.637 1.052 1.00 64.69 242 SER A C 1
ATOM 1974 O O . SER A 1 242 ? -19.199 21.185 1.175 1.00 64.69 242 SER A O 1
ATOM 1976 N N . ARG A 1 243 ? -17.657 22.180 -0.107 1.00 63.47 243 ARG A N 1
ATOM 1977 C CA . ARG A 1 243 ? -18.514 22.239 -1.312 1.00 63.47 243 ARG A CA 1
ATOM 1978 C C . ARG A 1 243 ? -18.794 20.865 -1.925 1.00 63.47 243 ARG A C 1
ATOM 1980 O O . ARG A 1 243 ? -19.868 20.663 -2.485 1.00 63.47 243 ARG A O 1
ATOM 1987 N N . ASN A 1 244 ? -17.839 19.939 -1.844 1.00 59.59 244 ASN A N 1
ATOM 1988 C CA . ASN A 1 244 ? -17.947 18.614 -2.464 1.00 59.59 244 ASN A CA 1
ATOM 1989 C C . ASN A 1 244 ? -18.448 17.524 -1.505 1.00 59.59 244 ASN A C 1
ATOM 1991 O O . ASN A 1 244 ? -18.821 16.443 -1.959 1.00 59.59 244 ASN A O 1
ATOM 1995 N N . ASN A 1 245 ? -18.522 17.823 -0.207 1.00 59.91 245 ASN A N 1
ATOM 1996 C CA . ASN A 1 245 ? -19.118 16.966 0.808 1.00 59.91 245 ASN A CA 1
ATOM 1997 C C . ASN A 1 245 ? -20.230 17.707 1.583 1.00 59.91 245 ASN A C 1
ATOM 1999 O O . ASN A 1 245 ? -20.064 18.005 2.765 1.00 59.91 245 ASN A O 1
ATOM 2003 N N . PRO A 1 246 ? -21.389 17.994 0.955 1.00 43.62 246 PRO A N 1
ATOM 2004 C CA . PRO A 1 246 ? -22.471 18.760 1.585 1.00 43.62 246 PRO A CA 1
ATOM 2005 C C . PRO A 1 246 ? -23.128 18.057 2.790 1.00 43.62 246 PRO A C 1
ATOM 2007 O O . PRO A 1 246 ? -23.901 18.685 3.507 1.00 43.62 246 PRO A O 1
ATOM 2010 N N . ASN A 1 247 ? -22.818 16.774 3.022 1.00 46.09 247 ASN A N 1
ATOM 2011 C CA . ASN A 1 247 ? -23.276 15.992 4.176 1.00 46.09 247 ASN A CA 1
ATOM 2012 C C . ASN A 1 247 ? -22.173 15.761 5.228 1.00 46.09 247 ASN A C 1
ATOM 2014 O O . ASN A 1 247 ? -22.426 15.105 6.238 1.00 46.09 247 ASN A O 1
ATOM 2018 N N . GLY A 1 248 ? -20.959 16.276 5.007 1.00 45.19 248 GLY A N 1
ATOM 2019 C CA . GLY A 1 248 ? -19.914 16.321 6.021 1.00 45.19 248 GLY A CA 1
ATOM 2020 C C . GLY A 1 248 ? -20.262 17.407 7.029 1.00 45.19 248 GLY A C 1
ATOM 2021 O O . GLY A 1 248 ? -20.342 18.581 6.677 1.00 45.19 248 GLY A O 1
ATOM 2022 N N . ILE A 1 249 ? -20.521 17.015 8.274 1.00 38.84 249 ILE A N 1
ATOM 2023 C CA . ILE A 1 249 ? -20.771 17.944 9.376 1.00 38.84 249 ILE A CA 1
ATOM 2024 C C . ILE A 1 249 ? -19.591 18.921 9.442 1.00 38.84 249 ILE A C 1
ATOM 2026 O O . ILE A 1 249 ? -18.458 18.525 9.701 1.00 38.84 249 ILE A O 1
ATOM 2030 N N . ASN A 1 250 ? -19.857 20.202 9.185 1.00 36.16 250 ASN A N 1
ATOM 2031 C CA . ASN A 1 250 ? -18.899 21.275 9.418 1.00 36.16 250 ASN A CA 1
ATOM 2032 C C . ASN A 1 250 ? -18.522 21.275 10.911 1.00 36.16 250 ASN A C 1
ATOM 2034 O O . ASN A 1 250 ? -19.277 21.778 11.742 1.00 36.16 250 ASN A O 1
ATOM 2038 N N . ASN A 1 251 ? -17.343 20.759 11.259 1.00 41.78 251 ASN A N 1
ATOM 2039 C CA . ASN A 1 251 ? -16.786 20.768 12.620 1.00 41.78 251 ASN A CA 1
ATOM 2040 C C . ASN A 1 251 ? -16.247 22.157 13.038 1.00 41.78 251 ASN A C 1
ATOM 2042 O O . ASN A 1 251 ? -15.185 22.266 13.642 1.00 41.78 251 ASN A O 1
ATOM 2046 N N . LYS A 1 252 ? -16.967 23.245 12.730 1.00 34.75 252 LYS A N 1
ATOM 2047 C CA . LYS A 1 252 ? -16.608 24.620 13.147 1.00 34.75 252 LYS A CA 1
ATOM 2048 C C . LYS A 1 252 ? -17.690 25.329 13.974 1.00 34.75 252 LYS A C 1
ATOM 2050 O O . LYS A 1 252 ? -17.748 26.552 13.988 1.00 34.75 252 LYS A O 1
ATOM 2055 N N . GLN A 1 253 ? -18.526 24.596 14.711 1.00 34.12 253 GLN A N 1
ATOM 2056 C CA . GLN A 1 253 ? -19.373 25.196 15.755 1.00 34.12 253 GLN A CA 1
ATOM 2057 C C . GLN A 1 253 ? -19.245 24.452 17.085 1.00 34.12 253 GLN A C 1
ATOM 2059 O O . GLN A 1 253 ? -20.151 23.759 17.535 1.00 34.12 253 GLN A O 1
ATOM 2064 N N . SER A 1 254 ? -18.108 24.647 17.744 1.00 36.66 254 SER A N 1
ATOM 2065 C CA . SER A 1 254 ? -18.021 24.530 19.200 1.00 36.66 254 SER A CA 1
ATOM 2066 C C . SER A 1 254 ? -17.025 25.553 19.749 1.00 36.66 254 SER A C 1
ATOM 2068 O O . SER A 1 254 ? -16.038 25.201 20.385 1.00 36.66 254 SER A O 1
ATOM 2070 N N . GLU A 1 255 ? -17.280 26.835 19.497 1.00 33.34 255 GLU A N 1
ATOM 2071 C CA . GLU A 1 255 ? -16.715 27.909 20.316 1.00 33.34 255 GLU A CA 1
ATOM 2072 C C . GLU A 1 255 ? -17.817 28.455 21.229 1.00 33.34 255 GLU A C 1
ATOM 2074 O O . GLU A 1 255 ? -18.691 29.218 20.828 1.00 33.34 255 GLU A O 1
ATOM 2079 N N . LEU A 1 256 ? -17.810 27.921 22.452 1.00 33.81 256 LEU A N 1
ATOM 2080 C CA . LEU A 1 256 ? -17.976 28.633 23.721 1.00 33.81 256 LEU A CA 1
ATOM 2081 C C . LEU A 1 256 ? -18.801 29.937 23.684 1.00 33.81 256 LEU A C 1
ATOM 2083 O O . LEU A 1 256 ? -18.260 31.035 23.594 1.00 33.81 256 LEU A O 1
ATOM 2087 N N . LEU A 1 257 ? -20.106 29.821 23.939 1.00 29.31 257 LEU A N 1
ATOM 2088 C CA . LEU A 1 257 ? -20.825 30.824 24.731 1.00 29.31 257 LEU A CA 1
ATOM 2089 C C . LEU A 1 257 ? -20.865 30.328 26.181 1.00 29.31 257 LEU A C 1
ATOM 2091 O O . LEU A 1 257 ? -21.833 29.711 26.625 1.00 29.31 257 LEU A O 1
ATOM 2095 N N . GLU A 1 258 ? -19.780 30.573 26.917 1.00 34.00 258 GLU A N 1
ATOM 2096 C CA . GLU A 1 258 ? -19.810 30.550 28.379 1.00 34.00 258 GLU A CA 1
ATOM 2097 C C . GLU A 1 258 ? -20.709 31.694 28.862 1.00 34.00 258 GLU A C 1
ATOM 2099 O O . GLU A 1 258 ? -20.309 32.856 28.912 1.00 34.00 258 GLU A O 1
ATOM 2104 N N . TYR A 1 259 ? -21.947 31.368 29.230 1.00 32.19 259 TYR A N 1
ATOM 2105 C CA . TYR A 1 259 ? -22.733 32.228 30.107 1.00 32.19 259 TYR A CA 1
ATOM 2106 C C . TYR A 1 259 ? -22.370 31.919 31.567 1.00 32.19 259 TYR A C 1
ATOM 2108 O O . TYR A 1 259 ? -22.423 30.756 31.976 1.00 32.19 259 TYR A O 1
ATOM 2116 N N . PRO A 1 260 ? -22.039 32.929 32.391 1.00 34.34 260 PRO A N 1
ATOM 2117 C CA . PRO A 1 260 ? -21.707 32.713 33.790 1.00 34.34 260 PRO A CA 1
ATOM 2118 C C . PRO A 1 260 ? -22.970 32.371 34.591 1.00 34.34 260 PRO A C 1
ATOM 2120 O O . PRO A 1 260 ? -23.930 33.143 34.636 1.00 34.34 260 PRO A O 1
ATOM 2123 N N . ALA A 1 261 ? -22.966 31.220 35.266 1.00 35.38 261 ALA A N 1
ATOM 2124 C CA . ALA A 1 261 ? -24.016 30.868 36.215 1.00 35.38 261 ALA A CA 1
ATOM 2125 C C . ALA A 1 261 ? -23.970 31.808 37.446 1.00 35.38 261 ALA A C 1
ATOM 2127 O O . ALA A 1 261 ? -22.886 32.073 37.980 1.00 35.38 261 ALA A O 1
ATOM 2128 N N . PRO A 1 262 ? -25.116 32.318 37.939 1.00 33.75 262 PRO A N 1
ATOM 2129 C CA . PRO A 1 262 ? -25.135 33.279 39.029 1.00 33.75 262 PRO A CA 1
ATOM 2130 C C . PRO A 1 262 ? -24.903 32.610 40.388 1.00 33.75 262 PRO A C 1
ATOM 2132 O O . PRO A 1 262 ? -25.543 31.621 40.745 1.00 33.75 262 PRO A O 1
ATOM 2135 N N . LYS A 1 263 ? -24.029 33.232 41.187 1.00 45.25 263 LYS A N 1
ATOM 2136 C CA . LYS A 1 263 ? -23.862 32.980 42.624 1.00 45.25 263 LYS A CA 1
ATOM 2137 C C . LYS A 1 263 ? -2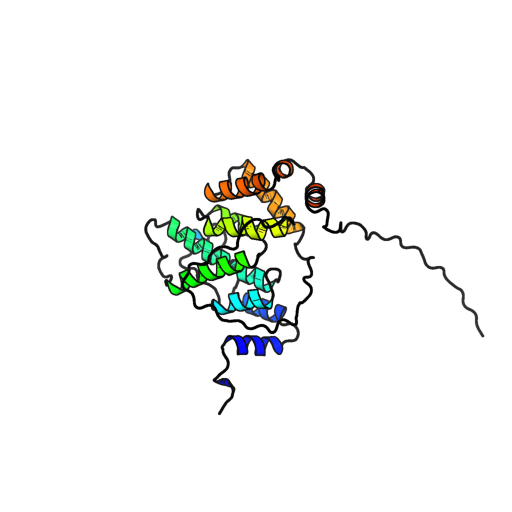5.223 33.078 43.322 1.00 45.25 263 LYS A C 1
ATOM 2139 O O . LYS A 1 263 ? -25.837 34.144 43.308 1.00 45.25 263 LYS A O 1
ATOM 2144 N N . ARG A 1 264 ? -25.665 32.014 43.999 1.00 36.59 264 ARG A N 1
ATOM 2145 C CA . ARG A 1 264 ? -26.710 32.116 45.025 1.00 36.59 264 ARG A CA 1
ATOM 2146 C C . ARG A 1 264 ? -26.123 31.931 46.416 1.00 36.59 264 ARG A C 1
ATOM 2148 O O . ARG A 1 264 ? -25.326 31.038 46.682 1.00 36.59 264 ARG A O 1
ATOM 2155 N N . LEU A 1 265 ? -26.505 32.893 47.244 1.00 37.16 265 LEU A N 1
ATOM 2156 C CA . LEU A 1 265 ? -26.092 33.147 48.608 1.00 37.16 265 LEU A CA 1
ATOM 2157 C C . LEU A 1 265 ? -26.510 32.028 49.566 1.00 37.16 265 LEU A C 1
ATOM 2159 O O . LEU A 1 265 ? -27.543 31.383 49.402 1.00 37.16 265 LEU A O 1
ATOM 2163 N N . LYS A 1 266 ? -25.690 31.881 50.607 1.00 42.00 266 LYS A N 1
ATOM 2164 C CA . LYS A 1 266 ? -25.954 31.131 51.835 1.00 42.00 266 LYS A CA 1
ATOM 2165 C C . LYS A 1 266 ? -27.273 31.576 52.476 1.00 42.00 266 LYS A C 1
ATOM 2167 O O . LYS A 1 266 ? -27.493 32.776 52.599 1.00 42.00 266 LYS A O 1
ATOM 2172 N N . HIS A 1 267 ? -28.003 30.639 53.077 1.00 37.78 267 HIS A N 1
ATOM 2173 C CA . HIS A 1 267 ? -28.621 30.910 54.373 1.00 37.78 267 HIS A CA 1
ATOM 2174 C C . HIS A 1 267 ? -28.443 29.736 55.336 1.00 37.78 267 HIS A C 1
ATOM 2176 O O . HIS A 1 267 ? -28.676 28.581 54.996 1.00 37.78 267 HIS A O 1
ATOM 2182 N N . LYS A 1 268 ? -27.970 30.106 56.530 1.00 40.16 268 LYS A N 1
ATOM 2183 C CA . LYS A 1 268 ? -28.051 29.363 57.786 1.00 40.16 268 LYS A CA 1
ATOM 2184 C C . LYS A 1 268 ? -29.520 29.111 58.142 1.00 40.16 268 LYS A C 1
ATOM 2186 O O . LYS A 1 268 ? -30.325 30.029 57.989 1.00 40.16 268 LYS A O 1
ATOM 2191 N N . ASN A 1 269 ? -29.817 27.933 58.679 1.00 44.28 269 ASN A N 1
ATOM 2192 C CA . ASN A 1 269 ? -30.135 27.730 60.098 1.00 44.28 269 ASN A CA 1
ATOM 2193 C C . ASN A 1 269 ? -30.023 26.244 60.428 1.00 44.28 269 ASN A C 1
ATOM 2195 O O . ASN A 1 269 ? -30.500 25.437 59.603 1.00 44.28 269 ASN A O 1
#

Radius of gyration: 22.78 Å; chains: 1; bounding box: 50×69×79 Å

Sequence (269 aa):
MKPERNHKKLDLLEFLIGKIDQPEEALSCALEYYNVSFKFNINSIKASKMRSLSIHSNSYYWVLKKYGPNSKVTQQCFKDILESRIWIELKLQENPGIDLPDHLSKAAFNSICSIYLEFCNGKIPLKSNYLPYLKLVDNEEIIKPLFEMGLPTLFGLKIKCKPSVINYEYNRPVVNFNSNNKRKVDENNADDDDLNRLVEKFRVDLNNSNGTDVYRNILNGFICNNNLSGFIYSSNLDEFISRNNPNGINNKQSELLEYPAPKRLKHKN

pLDDT: mean 78.56, std 19.6, range [29.31, 97.19]

Organism: NCBI:txid94130

Foldseek 3Di:
DDPPPPDDPVNVVVVVLVPDPCSLVVLVVVCVVLVQADPDDPVVLLVDDDAFQSDDLQVLVSCCVPPAQLRPNNLSNLRSLLSRLLSQQSQCVVPPPDPGHPPQDLQRVLSSLLSNLVSLLSQRADWLRSVVSQLAGPDCSSQVSNLQRRVCLVLVHDRPDDRDDRPRDYDHDDDDDPPPPPPPPPPPPPPVVRVVSNLVVLLVCQVVVGGDPSNNVSSVCSCVVLVVPVVSVDPDPPVVSCVNCVPPPPPPPDDDPDDDDDDDDDDDD

Secondary structure (DSSP, 8-state):
--GGGS--HHHHHHHHHTT-SSHHHHHHHHHHHTT-S----HHHHHH-S----SS-HHHHHHHHHHH-TTSHHHHHHHHHHHHHHHHHHHHHHHSTT-SS-TT--HHHHHHHHHHHHHHHHTTPPP-TTTHHHHTT---HHHHHHIIIIIHHHHTTPPP-SPPPP--S----------TT---------S-HHHHHHHHHHHHHHHHHT-S-HHHHHHHHHHHHHTT-HHHHH-S-HHHHHHHH-TTS----------PPPPP------